Protein AF-A0A3P6CLC0-F1 (afdb_monomer_lite)

pLDDT: mean 70.63, std 16.8, range [33.34, 94.19]

Foldseek 3Di:
DFPPPPDDPDDPPCDPVVDDVDDPVVLVVVLCCVVPVPQPWDFQAAAPLQWTWIARVNVRWIWIARSVVSDIDTQDAPDPPPFDKQFLYKEFADDPSHTPWMKTWIATPQQWIWMATPVVSHIDIHPAHDPADFDRPQQGYWYHFPQWIWGWGAHPLRFTWIWIFPPGYDPDDPPPHGPTDTHGDPPGDSDQPFDWDWDDDPRDIDIDTHDDDPPCPDPPDDD

Secondary structure (DSSP, 8-state):
--TT--S--S-----TTT--SS-HHHHHHHHHHHHHTTT-EEEEEE-TTS-EEEEETTTTEEEEEETTTTEEEE---SS-S-S-EEEEEEEEEEETTEEEEEEEEEEETTS-EEEEETTTTEEEEE-PPPSS---TT---S-EEETTEEEEEEE-TT--EEEEEE--SS-------S--EEEEE-TT--SS-SSEEEEEEETTEEEEEEE-------------

Sequence (223 aa):
MCRGCETETMSHYGSGSWNLTRSLGSFISSFLKEKFENRQGRIVAYTDVGLVLIHVVTSQSFYVANPVSRQCVEILPRVPLEKCFWILGIATRTKDGVVLGYKVVLLKTDFSFLIYSFETGLWSLEASHFPFSFISQELVNPISLNGSIHWLAHNHEHQDFYFRDKKNATGIGHSSHPCHATTPFPDLDKNPKLRRACTTSQGFLMYMNVVSVPNRLGSLKEK

InterPro domains:
  IPR055290 F-box protein At3g26010-like [PTHR35546] (32-209)
  IPR056592 F-box protein At3g26010-like, beta-propeller domain [PF24750] (6-212)

Organism: Brassica oleracea (NCBI:txid3712)

Radius of gyration: 19.47 Å; chains: 1; bounding box: 50×62×57 Å

Structure (mmCIF, N/CA/C/O backbone):
data_AF-A0A3P6CLC0-F1
#
_entry.id   AF-A0A3P6CLC0-F1
#
loop_
_atom_site.group_PDB
_atom_site.id
_atom_site.type_symbol
_atom_site.label_atom_id
_atom_site.label_alt_id
_atom_site.label_comp_id
_atom_site.label_asym_id
_atom_site.label_entity_id
_atom_site.label_seq_id
_atom_site.pdbx_PDB_ins_code
_atom_site.Cartn_x
_atom_site.Cartn_y
_atom_site.Cartn_z
_atom_site.occupancy
_atom_site.B_iso_or_equiv
_atom_site.auth_seq_id
_atom_site.auth_comp_id
_atom_site.auth_asym_id
_atom_site.auth_atom_id
_atom_site.pdbx_PDB_model_num
ATOM 1 N N . MET A 1 1 ? -3.540 6.632 -8.957 1.00 45.19 1 MET A N 1
ATOM 2 C CA . MET A 1 1 ? -3.633 8.090 -9.212 1.00 45.19 1 MET A CA 1
ATOM 3 C C . MET A 1 1 ? -2.264 8.716 -9.007 1.00 45.19 1 MET A C 1
ATOM 5 O O . MET A 1 1 ? -1.647 8.447 -7.985 1.00 45.19 1 MET A O 1
ATOM 9 N N . CYS A 1 2 ? -1.764 9.489 -9.971 1.00 34.72 2 CYS A N 1
ATOM 10 C CA . CYS A 1 2 ? -0.501 10.217 -9.832 1.00 34.72 2 CYS A CA 1
ATOM 11 C C . CYS A 1 2 ? -0.676 11.411 -8.876 1.00 34.72 2 CYS A C 1
ATOM 13 O O . CYS A 1 2 ? -1.699 12.093 -8.936 1.00 34.72 2 CYS A O 1
ATOM 15 N N . ARG A 1 3 ? 0.329 11.712 -8.037 1.00 33.34 3 ARG A N 1
ATOM 16 C CA . ARG A 1 3 ? 0.393 12.999 -7.315 1.00 33.34 3 ARG A CA 1
ATOM 17 C C . ARG A 1 3 ? 0.221 14.155 -8.312 1.00 33.34 3 ARG A C 1
ATOM 19 O O . ARG A 1 3 ? 0.938 14.204 -9.314 1.00 33.34 3 ARG A O 1
ATOM 26 N N . GLY A 1 4 ? -0.724 15.053 -8.025 1.00 36.28 4 GLY A N 1
ATOM 27 C CA . GLY A 1 4 ? -1.026 16.240 -8.835 1.00 36.28 4 GLY A CA 1
ATOM 28 C C . GLY A 1 4 ? -2.151 16.082 -9.867 1.00 36.28 4 GLY A C 1
ATOM 29 O O . GLY A 1 4 ? -2.446 17.044 -10.564 1.00 36.28 4 GLY A O 1
ATOM 30 N N . CYS A 1 5 ? -2.796 14.917 -9.976 1.00 40.44 5 CYS A N 1
ATOM 31 C CA . CYS A 1 5 ? -4.044 14.788 -10.734 1.00 40.44 5 CYS A CA 1
ATOM 32 C C . CYS A 1 5 ? -5.233 14.910 -9.776 1.00 40.44 5 CYS A C 1
ATOM 34 O O . CYS A 1 5 ? -5.616 13.930 -9.141 1.00 40.44 5 CYS A O 1
ATOM 36 N N . GLU A 1 6 ? -5.793 16.115 -9.660 1.00 43.59 6 GLU A N 1
ATOM 37 C CA . GLU A 1 6 ? -7.011 16.383 -8.872 1.00 43.59 6 GLU A CA 1
ATOM 38 C C . GLU A 1 6 ? -8.297 15.949 -9.595 1.00 43.59 6 GLU A C 1
ATOM 40 O O . GLU A 1 6 ? -9.357 15.840 -8.986 1.00 43.59 6 GLU A O 1
ATOM 45 N N . THR A 1 7 ? -8.209 15.649 -10.890 1.00 47.06 7 THR A N 1
ATOM 46 C CA . THR A 1 7 ? -9.332 15.189 -11.707 1.00 47.06 7 THR A CA 1
ATOM 47 C C . THR A 1 7 ? -9.311 13.674 -11.873 1.00 47.06 7 THR A C 1
ATOM 49 O O . THR A 1 7 ? -8.403 13.112 -12.486 1.00 47.06 7 THR A O 1
ATOM 52 N N . GLU A 1 8 ? -10.339 13.013 -11.342 1.00 49.56 8 GLU A N 1
ATOM 53 C CA . GLU A 1 8 ? -10.655 11.612 -11.619 1.00 49.56 8 GLU A CA 1
ATOM 54 C C . GLU A 1 8 ? -11.028 11.470 -13.107 1.00 49.56 8 GLU A C 1
ATOM 56 O O . GLU A 1 8 ? -12.096 11.900 -13.529 1.00 49.56 8 GLU A O 1
ATOM 61 N N . THR A 1 9 ? -10.146 10.884 -13.922 1.00 49.88 9 THR A N 1
ATOM 62 C CA . THR A 1 9 ? -10.402 10.637 -15.359 1.00 49.88 9 THR A CA 1
ATOM 63 C C . THR A 1 9 ? -11.115 9.299 -15.614 1.00 49.88 9 THR A C 1
ATOM 65 O O . THR A 1 9 ? -11.169 8.824 -16.745 1.00 49.88 9 THR A O 1
ATOM 68 N N . MET A 1 10 ? -11.639 8.646 -14.573 1.00 53.06 10 MET A N 1
ATOM 69 C CA . MET A 1 10 ? -12.369 7.385 -14.712 1.00 53.06 10 MET A CA 1
ATOM 70 C C . MET A 1 10 ? -13.849 7.691 -14.946 1.00 53.06 10 MET A C 1
ATOM 72 O O . MET A 1 10 ? -14.482 8.359 -14.131 1.00 53.06 10 MET A O 1
ATOM 76 N N . SER A 1 11 ? -14.400 7.236 -16.072 1.00 49.09 11 SER A N 1
ATOM 77 C CA . SER A 1 11 ? -15.814 7.425 -16.380 1.00 49.09 11 SER A CA 1
ATOM 78 C C . SER A 1 11 ? -16.694 6.619 -15.421 1.00 49.09 11 SER A C 1
ATOM 80 O O . SER A 1 11 ? -16.533 5.408 -15.256 1.00 49.09 11 SER A O 1
ATOM 82 N N . HIS A 1 12 ? -17.647 7.308 -14.789 1.00 51.94 12 HIS A N 1
ATOM 83 C CA . HIS A 1 12 ? -18.661 6.703 -13.928 1.00 51.94 12 HIS A CA 1
ATOM 84 C C . HIS A 1 12 ? -19.725 6.032 -14.786 1.00 51.94 12 HIS A C 1
ATOM 86 O O . HIS A 1 12 ? -20.691 6.666 -15.208 1.00 51.94 12 HIS A O 1
ATOM 92 N N . TYR A 1 13 ? -19.569 4.736 -15.036 1.00 48.84 13 TYR A N 1
ATOM 93 C CA . TYR A 1 13 ? -20.653 3.921 -15.574 1.00 48.84 13 TYR A CA 1
ATOM 94 C C . TYR A 1 13 ? -21.590 3.559 -14.418 1.00 48.84 13 TYR A C 1
ATOM 96 O O . TYR A 1 13 ? -21.511 2.469 -13.858 1.00 48.84 13 TYR A O 1
ATOM 104 N N . GLY A 1 14 ? -22.436 4.513 -14.014 1.00 50.00 14 GLY A N 1
ATOM 105 C CA . GLY A 1 14 ? -23.458 4.369 -12.970 1.00 50.00 14 GLY A CA 1
ATOM 106 C C . GLY A 1 14 ? -24.569 3.394 -13.367 1.00 50.00 14 GLY A C 1
ATOM 107 O O . GLY A 1 14 ? -25.727 3.775 -13.490 1.00 50.00 14 GLY A O 1
ATOM 108 N N . SER A 1 15 ? -24.208 2.140 -13.618 1.00 49.94 15 SER A N 1
ATOM 109 C CA . SER A 1 15 ? -25.125 1.059 -13.945 1.00 49.94 15 SER A CA 1
ATOM 110 C C . SER A 1 15 ? -25.519 0.310 -12.673 1.00 49.94 15 SER A C 1
ATOM 112 O O . SER A 1 15 ? -24.651 -0.124 -11.912 1.00 49.94 15 SER A O 1
ATOM 114 N N . GLY A 1 16 ? -26.822 0.078 -12.481 1.00 51.62 16 GLY A N 1
ATOM 115 C CA . GLY A 1 16 ? -27.366 -0.734 -11.382 1.00 51.62 16 GLY A CA 1
ATOM 116 C C . GLY A 1 16 ? -26.909 -2.202 -11.381 1.00 51.62 16 GLY A C 1
ATOM 117 O O . GLY A 1 16 ? -27.187 -2.923 -10.431 1.00 51.62 16 GLY A O 1
ATOM 118 N N . SER A 1 17 ? -26.194 -2.647 -12.423 1.00 54.31 17 SER A N 1
ATOM 119 C CA . SER A 1 17 ? -25.550 -3.967 -12.488 1.00 54.31 17 SER A CA 1
ATOM 120 C C . SER A 1 17 ? -24.074 -3.971 -12.058 1.00 54.31 17 SER A C 1
ATOM 122 O O . SER A 1 17 ? -23.558 -5.041 -11.754 1.00 54.31 17 SER A O 1
ATOM 124 N N . TRP A 1 18 ? -23.402 -2.810 -11.977 1.00 53.31 18 TRP A N 1
ATOM 125 C CA . TRP A 1 18 ? -21.961 -2.702 -11.657 1.00 53.31 18 TRP A CA 1
ATOM 126 C C . TRP A 1 18 ? -21.646 -1.867 -10.389 1.00 53.31 18 TRP A C 1
ATOM 128 O O . TRP A 1 18 ? -20.487 -1.713 -10.017 1.00 53.31 18 TRP A O 1
ATOM 138 N N . ASN A 1 19 ? -22.688 -1.396 -9.691 1.00 57.09 19 ASN A N 1
ATOM 139 C CA . ASN A 1 19 ? -22.785 -1.100 -8.248 1.00 57.09 19 ASN A CA 1
ATOM 140 C C . ASN A 1 19 ? -21.640 -0.347 -7.532 1.00 57.09 19 ASN A C 1
ATOM 142 O O . ASN A 1 19 ? -21.152 -0.773 -6.486 1.00 57.09 19 ASN A O 1
ATOM 146 N N . LEU A 1 20 ? -21.354 0.884 -7.963 1.00 58.97 20 LEU A N 1
ATOM 147 C CA . LEU A 1 20 ? -20.983 1.957 -7.030 1.00 58.97 20 LEU A CA 1
ATOM 148 C C . LEU A 1 20 ? -21.961 3.126 -7.216 1.00 58.97 20 LEU A C 1
ATOM 150 O O . LEU A 1 20 ? -22.050 3.705 -8.293 1.00 58.97 20 LEU A O 1
ATOM 154 N N . THR A 1 21 ? -22.709 3.493 -6.168 1.00 69.44 21 THR A N 1
ATOM 155 C CA . THR A 1 21 ? -2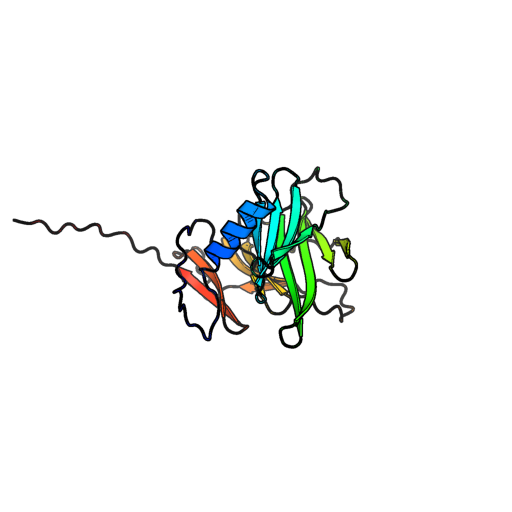3.706 4.589 -6.216 1.00 69.44 21 THR A CA 1
ATOM 156 C C . THR A 1 21 ? -23.079 5.980 -6.344 1.00 69.44 21 THR A C 1
ATOM 158 O O . THR A 1 21 ? -23.784 6.978 -6.469 1.00 69.44 21 THR A O 1
ATOM 161 N N . ARG A 1 22 ? -21.757 6.067 -6.190 1.00 72.50 22 ARG A N 1
ATOM 162 C CA . ARG A 1 22 ? -20.944 7.287 -6.184 1.00 72.50 22 ARG A CA 1
ATOM 163 C C . ARG A 1 22 ? -19.563 6.951 -6.731 1.00 72.50 22 ARG A C 1
ATOM 165 O O . ARG A 1 22 ? -19.188 5.781 -6.769 1.00 72.50 22 ARG A O 1
ATOM 172 N N . SER A 1 23 ? -18.789 7.971 -7.084 1.00 75.62 23 SER A N 1
ATOM 173 C CA . SER A 1 23 ? -17.413 7.768 -7.524 1.00 75.62 23 SER A CA 1
ATOM 174 C C . SER A 1 23 ? -16.540 7.097 -6.467 1.00 75.62 23 SER A C 1
ATOM 176 O O . SER A 1 23 ? -16.725 7.316 -5.265 1.00 75.62 23 SER A O 1
ATOM 178 N N . LEU A 1 24 ? -15.539 6.323 -6.900 1.00 75.25 24 LEU A N 1
ATOM 179 C CA . LEU A 1 24 ? -14.544 5.755 -5.988 1.00 75.25 24 LEU A CA 1
ATOM 180 C C . LEU A 1 24 ? -13.805 6.870 -5.234 1.00 75.25 24 LEU A C 1
ATOM 182 O O . LEU A 1 24 ? -13.601 6.766 -4.022 1.00 75.25 24 LEU A O 1
ATOM 186 N N . GLY A 1 25 ? -13.489 7.976 -5.921 1.00 77.94 25 GLY A N 1
ATOM 187 C CA . GLY A 1 25 ? -12.954 9.181 -5.287 1.00 77.94 25 GLY A CA 1
ATOM 188 C C . GLY A 1 25 ? -13.851 9.731 -4.169 1.00 77.94 25 GLY A C 1
ATOM 189 O O . GLY A 1 25 ? -13.345 10.134 -3.119 1.00 77.94 25 GLY A O 1
ATOM 190 N N . SER A 1 26 ? -15.178 9.686 -4.330 1.00 80.62 26 SER A N 1
ATOM 191 C CA . SER A 1 26 ? -16.145 10.109 -3.306 1.00 80.62 26 SER A CA 1
ATOM 192 C C . SER A 1 26 ? -16.174 9.162 -2.100 1.00 80.62 26 SER A C 1
ATOM 194 O O . SER A 1 26 ? -16.173 9.631 -0.958 1.00 80.62 26 SER A O 1
ATOM 196 N N . PHE A 1 27 ? -16.132 7.841 -2.315 1.00 82.44 27 PHE A N 1
ATOM 197 C CA . PHE A 1 27 ? -16.024 6.860 -1.224 1.00 82.44 27 PHE A CA 1
ATOM 198 C C . PHE A 1 27 ? -14.751 7.062 -0.405 1.00 82.44 27 PHE A C 1
ATOM 200 O O . PHE A 1 27 ? -14.809 7.148 0.818 1.00 82.44 27 PHE A O 1
ATOM 207 N N . ILE A 1 28 ? -13.614 7.218 -1.079 1.00 85.25 28 ILE A N 1
ATOM 208 C CA . ILE A 1 28 ? -12.328 7.493 -0.436 1.00 85.25 28 ILE A CA 1
ATOM 209 C C . ILE A 1 28 ? -12.378 8.798 0.365 1.00 85.25 28 ILE A C 1
ATOM 211 O O . ILE A 1 28 ? -12.006 8.819 1.536 1.00 85.25 28 ILE A O 1
ATOM 215 N N . SER A 1 29 ? -12.857 9.880 -0.249 1.00 85.00 29 SER A N 1
ATOM 216 C CA . SER A 1 29 ? -12.864 11.204 0.380 1.00 85.00 29 SER A CA 1
ATOM 217 C C . SER A 1 29 ? -13.793 11.251 1.592 1.00 85.00 29 SER A C 1
ATOM 219 O O . SER A 1 29 ? -13.420 11.781 2.637 1.00 85.00 29 SER A O 1
ATOM 221 N N . SER A 1 30 ? -14.988 10.660 1.484 1.00 87.75 30 SER A N 1
ATOM 222 C CA . SER A 1 30 ? -15.933 10.571 2.604 1.00 87.75 30 SER A CA 1
ATOM 223 C C . SER A 1 30 ? -15.402 9.692 3.733 1.00 87.75 30 SER A C 1
ATOM 225 O O . SER A 1 30 ? -15.464 10.103 4.888 1.00 87.75 30 SER A O 1
ATOM 227 N N . PHE A 1 31 ? -14.809 8.540 3.407 1.00 90.50 31 PHE A N 1
ATOM 228 C CA . PHE A 1 31 ? -14.173 7.664 4.387 1.00 90.50 31 PHE A CA 1
ATOM 229 C C . PHE A 1 31 ? -13.040 8.375 5.137 1.00 90.50 31 PHE A C 1
ATOM 231 O O . PHE A 1 31 ? -12.990 8.320 6.364 1.00 90.50 31 PHE A O 1
ATOM 238 N N . LEU A 1 32 ? -12.153 9.077 4.421 1.00 90.12 32 LEU A N 1
ATOM 239 C CA . LEU A 1 32 ? -11.056 9.815 5.047 1.00 90.12 32 LEU A CA 1
ATOM 240 C C . LEU A 1 32 ? -11.571 10.935 5.951 1.00 90.12 32 LEU A C 1
ATOM 242 O O . LEU A 1 32 ? -11.089 11.076 7.073 1.00 90.12 32 LEU A O 1
ATOM 246 N N . LYS A 1 33 ? -12.565 11.697 5.482 1.00 88.88 33 LYS A N 1
ATOM 247 C CA . LYS A 1 33 ? -13.176 12.779 6.256 1.00 88.88 33 LYS A CA 1
ATOM 248 C C . LYS A 1 33 ? -13.815 12.258 7.540 1.00 88.88 33 LYS A C 1
ATOM 250 O O . LYS A 1 33 ? -13.576 12.827 8.590 1.00 88.88 33 LYS A O 1
ATOM 255 N N . GLU A 1 34 ? -14.585 11.179 7.463 1.00 89.69 34 GLU A N 1
ATOM 256 C CA . GLU A 1 34 ? -15.290 10.610 8.616 1.00 89.69 34 GLU A CA 1
ATOM 257 C C . GLU A 1 34 ? -14.340 9.935 9.612 1.00 89.69 34 GLU A C 1
ATOM 259 O O . GLU A 1 34 ? -14.476 10.102 10.819 1.00 89.69 34 GLU A O 1
ATOM 264 N N . LYS A 1 35 ? -13.356 9.170 9.125 1.00 89.44 35 LYS A N 1
ATOM 265 C CA . LYS A 1 35 ? -12.471 8.388 9.999 1.00 89.44 35 LYS A CA 1
ATOM 266 C C . LYS A 1 35 ? -11.321 9.212 10.576 1.00 89.44 35 LYS A C 1
ATOM 268 O O . LYS A 1 35 ? -10.844 8.906 11.669 1.00 89.44 35 LYS A O 1
ATOM 273 N N . PHE A 1 36 ? -10.846 10.213 9.835 1.00 88.38 36 PHE A N 1
ATOM 274 C CA . PHE A 1 36 ? -9.618 10.939 10.156 1.00 88.38 36 PHE A CA 1
ATOM 275 C C . PHE A 1 36 ? -9.788 12.453 10.242 1.00 88.38 36 PHE A C 1
ATOM 277 O O . PHE A 1 36 ? -8.757 13.097 10.393 1.00 88.38 36 PHE A O 1
ATOM 284 N N . GLU A 1 37 ? -11.010 13.001 10.169 1.00 75.19 37 GLU A N 1
ATOM 285 C CA . GLU A 1 37 ? -11.399 14.423 10.316 1.00 75.19 37 GLU A CA 1
ATOM 286 C C . GLU A 1 37 ? -10.229 15.428 10.331 1.00 75.19 37 GLU A C 1
ATOM 288 O O . GLU A 1 37 ? -9.932 16.057 9.317 1.00 75.19 37 GLU A O 1
ATOM 293 N N . ASN A 1 38 ? -9.535 15.530 11.476 1.00 68.44 38 ASN A N 1
ATOM 294 C CA . ASN A 1 38 ? -8.479 16.508 11.767 1.00 68.44 38 ASN A CA 1
ATOM 295 C C . ASN A 1 38 ? -7.040 15.947 11.765 1.00 68.44 38 ASN A C 1
ATOM 297 O O . ASN A 1 38 ? -6.076 16.696 11.910 1.00 68.44 38 ASN A O 1
ATOM 301 N N . ARG A 1 39 ? -6.857 14.630 11.625 1.00 67.31 39 ARG A N 1
ATOM 302 C CA . ARG A 1 39 ? -5.555 13.944 11.740 1.00 67.31 39 ARG A CA 1
ATOM 303 C C . ARG A 1 39 ? -4.748 13.907 10.431 1.00 67.31 39 ARG A C 1
ATOM 305 O O . ARG A 1 39 ? -3.652 13.357 10.401 1.00 67.31 39 ARG A O 1
ATOM 312 N N . GLN A 1 40 ? -5.264 14.499 9.351 1.00 82.00 40 GLN A N 1
ATOM 313 C CA . GLN A 1 40 ? -4.625 14.525 8.025 1.00 82.00 40 GLN A CA 1
ATOM 314 C C . GLN A 1 40 ? -4.234 13.125 7.506 1.00 82.00 40 GLN A C 1
ATOM 316 O O . GLN A 1 40 ? -3.087 12.885 7.120 1.00 82.00 40 GLN A O 1
ATOM 321 N N . GLY A 1 41 ? -5.188 12.189 7.492 1.00 85.81 41 GLY A N 1
ATOM 322 C CA . GLY A 1 41 ? -4.994 10.875 6.874 1.00 85.81 41 GLY A CA 1
ATOM 323 C C . GLY A 1 41 ? -4.795 10.990 5.360 1.00 85.81 41 GLY A C 1
ATOM 324 O O . GLY A 1 41 ? -5.609 11.599 4.667 1.00 85.81 41 GLY A O 1
ATOM 325 N N . ARG A 1 42 ? -3.715 10.403 4.836 1.00 87.56 42 ARG A N 1
ATOM 326 C CA . ARG A 1 42 ? -3.387 10.397 3.402 1.00 87.56 42 ARG A CA 1
ATOM 327 C C . ARG A 1 42 ? -3.278 8.971 2.892 1.00 87.56 42 ARG A C 1
ATOM 329 O O . ARG A 1 42 ? -2.592 8.155 3.502 1.00 87.56 42 ARG A O 1
ATOM 336 N N . ILE A 1 43 ? -3.895 8.685 1.748 1.00 88.25 43 ILE A N 1
ATOM 337 C CA . ILE A 1 43 ? -3.649 7.427 1.038 1.00 88.25 43 ILE A CA 1
ATOM 338 C C . ILE A 1 43 ? -2.251 7.476 0.432 1.00 88.25 43 ILE A C 1
ATOM 340 O O . ILE A 1 43 ? -1.887 8.435 -0.250 1.00 88.25 43 ILE A O 1
ATOM 344 N N . VAL A 1 44 ? -1.477 6.431 0.697 1.00 87.69 44 VAL A N 1
ATOM 345 C CA . VAL A 1 44 ? -0.064 6.322 0.307 1.00 87.69 44 VAL A CA 1
ATOM 346 C C . VAL A 1 44 ? 0.209 5.113 -0.584 1.00 87.69 44 VAL A C 1
ATOM 348 O O . VAL A 1 44 ? 1.189 5.120 -1.322 1.00 87.69 44 VAL A O 1
ATOM 351 N N . ALA A 1 45 ? -0.669 4.108 -0.573 1.00 88.12 45 ALA A N 1
ATOM 352 C CA . ALA A 1 45 ? -0.632 2.979 -1.498 1.00 88.12 45 ALA A CA 1
ATOM 353 C C . ALA A 1 45 ? -2.031 2.363 -1.657 1.00 88.12 45 ALA A C 1
ATOM 355 O O . ALA A 1 45 ? -2.899 2.544 -0.800 1.00 88.12 45 ALA A O 1
ATOM 356 N N . TYR A 1 46 ? -2.239 1.636 -2.750 1.00 87.88 46 TYR A N 1
ATOM 357 C CA . TYR A 1 46 ? -3.481 0.931 -3.063 1.00 87.88 46 TYR A CA 1
ATOM 358 C C . TYR A 1 46 ? -3.172 -0.462 -3.606 1.00 87.88 46 TYR A C 1
ATOM 360 O O . TYR A 1 46 ? -2.078 -0.708 -4.121 1.00 87.88 46 TYR A O 1
ATOM 368 N N . THR A 1 47 ? -4.142 -1.363 -3.484 1.00 87.06 47 THR A N 1
ATOM 369 C CA . THR A 1 47 ? -4.045 -2.729 -3.990 1.00 87.06 47 THR A CA 1
ATOM 370 C C . THR A 1 47 ? -4.996 -2.969 -5.150 1.00 87.06 47 THR A C 1
ATOM 372 O O . THR A 1 47 ? -6.016 -2.299 -5.303 1.00 87.06 47 THR A O 1
ATOM 375 N N . ASP A 1 48 ? -4.668 -3.978 -5.945 1.00 80.69 48 ASP A N 1
ATOM 376 C CA . ASP A 1 48 ? -5.486 -4.558 -7.010 1.00 80.69 48 ASP A CA 1
ATOM 377 C C . ASP A 1 48 ? -6.813 -5.162 -6.512 1.00 80.69 48 ASP A C 1
ATOM 379 O O . ASP A 1 48 ? -7.707 -5.436 -7.307 1.00 80.69 48 ASP A O 1
ATOM 383 N N . VAL A 1 49 ? -6.978 -5.295 -5.194 1.00 85.25 49 VAL A N 1
ATOM 384 C CA . VAL A 1 49 ? -8.193 -5.793 -4.527 1.00 85.25 49 VAL A CA 1
ATOM 385 C C . VAL A 1 49 ? -8.919 -4.730 -3.698 1.00 85.25 49 VAL A C 1
ATOM 387 O O . VAL A 1 49 ? -9.749 -5.050 -2.850 1.00 85.25 49 VAL A O 1
ATOM 390 N N . GLY A 1 50 ? -8.614 -3.449 -3.925 1.00 85.31 50 GLY A N 1
ATOM 391 C CA . GLY A 1 50 ? -9.359 -2.330 -3.340 1.00 85.31 50 GLY A CA 1
ATOM 392 C C . GLY A 1 50 ? -9.021 -2.002 -1.882 1.00 85.31 50 GLY A C 1
ATOM 393 O O . GLY A 1 50 ? -9.723 -1.198 -1.264 1.00 85.31 50 GLY A O 1
ATOM 394 N N . LEU A 1 51 ? -7.948 -2.577 -1.326 1.00 90.81 51 LEU A N 1
ATOM 395 C CA . LEU A 1 51 ? -7.396 -2.117 -0.053 1.00 90.81 51 LEU A CA 1
ATOM 396 C C . LEU A 1 51 ? -6.536 -0.874 -0.270 1.00 90.81 51 LEU A C 1
ATOM 398 O O . LEU A 1 51 ? -5.849 -0.732 -1.283 1.00 90.81 51 LEU A O 1
ATOM 402 N N . VAL A 1 52 ? -6.543 0.014 0.716 1.00 92.06 52 VAL A N 1
ATOM 403 C CA . VAL A 1 52 ? -5.701 1.209 0.744 1.00 92.06 52 VAL A CA 1
ATOM 404 C C . VAL A 1 52 ? -4.841 1.218 1.998 1.00 92.06 52 VAL A C 1
ATOM 406 O O . VAL A 1 52 ? -5.286 0.834 3.081 1.00 92.06 52 VAL A O 1
ATOM 409 N N . LEU A 1 53 ? -3.606 1.686 1.845 1.00 92.62 53 LEU A N 1
ATOM 410 C CA . LEU A 1 53 ? -2.726 2.030 2.952 1.00 92.62 53 LEU A CA 1
ATOM 411 C C . LEU A 1 53 ? -2.850 3.527 3.219 1.00 92.62 53 LEU A C 1
ATOM 413 O O . LEU A 1 53 ? -2.708 4.345 2.304 1.00 92.62 53 LEU A O 1
ATOM 417 N N . ILE A 1 54 ? -3.095 3.872 4.476 1.00 91.56 54 ILE A N 1
ATOM 418 C CA . ILE A 1 54 ? -3.279 5.242 4.941 1.00 91.56 54 ILE A CA 1
ATOM 419 C C . ILE A 1 54 ? -2.191 5.562 5.949 1.00 91.56 54 ILE A C 1
ATOM 421 O O . ILE A 1 54 ? -1.939 4.788 6.870 1.00 91.56 54 ILE A O 1
ATOM 425 N N . HIS A 1 55 ? -1.575 6.724 5.777 1.00 88.62 55 HIS A N 1
ATOM 426 C CA . HIS A 1 55 ? -0.631 7.297 6.720 1.00 88.62 55 HIS A CA 1
ATOM 427 C C . HIS A 1 55 ? -1.254 8.534 7.366 1.00 88.62 55 HIS A C 1
ATOM 429 O O . HIS A 1 55 ? -1.729 9.437 6.671 1.00 88.62 55 HIS A O 1
ATOM 435 N N . VAL A 1 56 ? -1.260 8.566 8.694 1.00 88.06 56 VAL A N 1
ATOM 436 C CA . VAL A 1 56 ? -1.752 9.687 9.492 1.00 88.06 56 VAL A CA 1
ATOM 437 C C . VAL A 1 56 ? -0.552 10.473 9.988 1.00 88.06 56 VAL A C 1
ATOM 439 O O . VAL A 1 56 ? 0.160 10.028 10.879 1.00 88.06 56 VAL A O 1
ATOM 442 N N . VAL A 1 57 ? -0.325 11.646 9.397 1.00 79.44 57 VAL A N 1
ATOM 443 C CA . VAL A 1 57 ? 0.914 12.416 9.598 1.00 79.44 57 VAL A CA 1
ATOM 444 C C . VAL A 1 57 ? 1.084 12.861 11.052 1.00 79.44 57 VAL A C 1
ATOM 446 O O . VAL A 1 57 ? 2.195 12.845 11.567 1.00 79.44 57 VAL A O 1
ATOM 449 N N . THR A 1 58 ? -0.006 13.236 11.725 1.00 79.44 58 THR A N 1
ATOM 450 C CA . THR A 1 58 ? 0.055 13.797 13.084 1.00 79.44 58 THR A CA 1
ATOM 451 C C . THR A 1 58 ? 0.444 12.771 14.143 1.00 79.44 58 THR A C 1
ATOM 453 O O . THR A 1 58 ? 1.168 13.110 15.071 1.00 79.44 58 THR A O 1
ATOM 456 N N . SER A 1 59 ? -0.019 11.527 14.010 1.00 80.12 59 SER A N 1
ATOM 457 C CA . SER A 1 59 ? 0.304 10.434 14.936 1.00 80.12 59 SER A CA 1
ATOM 458 C C . SER A 1 59 ? 1.396 9.502 14.413 1.00 80.12 59 SER A C 1
ATOM 460 O O . SER A 1 59 ? 1.789 8.574 15.111 1.00 80.12 59 SER A O 1
ATOM 462 N N . GLN A 1 60 ? 1.840 9.714 13.171 1.00 80.44 60 GLN A N 1
ATOM 463 C CA . GLN A 1 60 ? 2.662 8.788 12.392 1.00 80.44 60 GLN A CA 1
ATOM 464 C C . GLN A 1 60 ? 2.115 7.342 12.379 1.00 80.44 60 GLN A C 1
ATOM 466 O O . GLN A 1 60 ? 2.861 6.367 12.278 1.00 80.44 60 GLN A O 1
ATOM 471 N N . SER A 1 61 ? 0.789 7.194 12.480 1.00 86.19 61 SER A N 1
ATOM 472 C CA . SER A 1 61 ? 0.112 5.895 12.455 1.00 86.19 61 SER A CA 1
ATOM 473 C C . SER A 1 61 ? -0.119 5.424 11.022 1.00 86.19 61 SER A C 1
ATOM 475 O O . SER A 1 61 ? -0.371 6.224 10.113 1.00 86.19 61 SER A O 1
ATOM 477 N N . PHE A 1 62 ? -0.141 4.105 10.842 1.00 90.50 62 PHE A N 1
ATOM 478 C CA . PHE A 1 62 ? -0.527 3.462 9.592 1.00 90.50 62 PHE A CA 1
ATOM 479 C C . PHE A 1 62 ? -1.833 2.693 9.758 1.00 90.50 62 PHE A C 1
ATOM 481 O O . PHE A 1 62 ? -2.059 2.061 10.788 1.00 90.50 62 PHE A O 1
ATOM 488 N N . TYR A 1 63 ? -2.672 2.720 8.725 1.00 92.94 63 TYR A N 1
ATOM 489 C CA . TYR A 1 63 ? -3.923 1.972 8.679 1.00 92.94 63 TYR A CA 1
ATOM 490 C C . TYR A 1 63 ? -4.059 1.251 7.346 1.00 92.94 63 TYR A C 1
ATOM 492 O O . TYR A 1 63 ? -3.763 1.821 6.295 1.00 92.94 63 TYR A O 1
ATOM 500 N N . VAL A 1 64 ? -4.563 0.022 7.385 1.00 94.19 64 VAL A N 1
ATOM 501 C CA . VAL A 1 64 ? -5.042 -0.685 6.195 1.00 94.19 64 VAL A CA 1
ATOM 502 C C . VAL A 1 64 ? -6.558 -0.656 6.218 1.00 94.19 64 VAL A C 1
ATOM 504 O O . VAL A 1 64 ? -7.181 -1.004 7.222 1.00 94.19 64 VAL A O 1
ATOM 507 N N . ALA A 1 65 ? -7.154 -0.198 5.124 1.00 93.94 65 ALA A N 1
ATOM 508 C CA . ALA A 1 65 ? -8.588 0.013 5.053 1.00 93.94 65 ALA A CA 1
ATOM 509 C C . ALA A 1 65 ? -9.181 -0.475 3.737 1.00 93.94 65 ALA A C 1
ATOM 511 O O . ALA A 1 65 ? -8.528 -0.468 2.695 1.00 93.94 65 ALA A O 1
ATOM 512 N N . ASN A 1 66 ? -10.458 -0.830 3.793 1.00 91.81 66 ASN A N 1
ATOM 513 C CA . ASN A 1 66 ? -11.319 -0.962 2.632 1.00 91.81 66 ASN A CA 1
ATOM 514 C C . ASN A 1 66 ? -12.328 0.203 2.678 1.00 91.81 66 ASN A C 1
ATOM 516 O O . ASN A 1 66 ? -13.260 0.155 3.486 1.00 91.81 66 ASN A O 1
ATOM 520 N N . PRO A 1 67 ? -12.173 1.245 1.838 1.00 88.12 67 PRO A N 1
ATOM 521 C CA . PRO A 1 67 ? -13.023 2.437 1.890 1.00 88.12 67 PRO A CA 1
ATOM 522 C C . PRO A 1 67 ? -14.501 2.167 1.581 1.00 88.12 67 PRO A C 1
ATOM 524 O O . PRO A 1 67 ? -15.363 2.900 2.059 1.00 88.12 67 PRO A O 1
ATOM 527 N N . VAL A 1 68 ? -14.802 1.118 0.804 1.00 85.00 68 VAL A N 1
ATOM 528 C CA . VAL A 1 68 ? -16.175 0.751 0.419 1.00 85.00 68 VAL A CA 1
ATOM 529 C C . VAL A 1 68 ? -16.902 0.095 1.592 1.00 85.00 68 VAL A C 1
ATOM 531 O O . VAL A 1 68 ? -17.988 0.525 1.965 1.00 85.00 68 VAL A O 1
ATOM 534 N N . SER A 1 69 ? -16.280 -0.906 2.223 1.00 87.38 69 SER A N 1
ATOM 535 C CA . SER A 1 69 ? -16.843 -1.585 3.407 1.00 87.38 69 SER A CA 1
ATOM 536 C C . SER A 1 69 ? -16.660 -0.805 4.715 1.00 87.38 69 SER A C 1
ATOM 538 O O . SER A 1 69 ? -17.209 -1.189 5.743 1.00 87.38 69 SER A O 1
ATOM 540 N N . ARG A 1 70 ? -15.857 0.267 4.691 1.00 89.81 70 ARG A N 1
ATOM 541 C CA . ARG A 1 70 ? -15.456 1.091 5.845 1.00 89.81 70 ARG A CA 1
ATOM 542 C C . ARG A 1 70 ? -14.655 0.355 6.926 1.00 89.81 70 ARG A C 1
ATOM 544 O O . ARG A 1 70 ? -14.392 0.924 7.987 1.00 89.81 70 ARG A O 1
ATOM 551 N N . GLN A 1 71 ? -14.208 -0.872 6.663 1.00 91.56 71 GLN A N 1
ATOM 552 C CA . GLN A 1 71 ? -13.272 -1.578 7.535 1.00 91.56 71 GLN A CA 1
ATOM 553 C C . GLN A 1 71 ? -11.919 -0.861 7.548 1.00 91.56 71 GLN A C 1
ATOM 555 O O . GLN A 1 71 ? -11.411 -0.452 6.503 1.00 91.56 71 GLN A O 1
ATOM 560 N N . CYS A 1 72 ? -11.339 -0.695 8.735 1.00 93.62 72 CYS A N 1
ATOM 561 C CA . CYS A 1 72 ? -10.111 0.064 8.939 1.00 93.62 72 CYS A CA 1
ATOM 562 C C . CYS A 1 72 ? -9.365 -0.483 10.154 1.00 93.62 72 CYS A C 1
ATOM 564 O O . CYS A 1 72 ? -9.901 -0.458 11.263 1.00 93.62 72 CYS A O 1
ATOM 566 N N . VAL A 1 73 ? -8.146 -0.970 9.936 1.00 92.75 73 VAL A N 1
ATOM 567 C CA . VAL A 1 73 ? -7.305 -1.590 10.962 1.00 92.75 73 VAL A CA 1
ATOM 568 C C . VAL A 1 73 ? -6.032 -0.777 11.113 1.00 92.75 73 VAL A C 1
ATOM 570 O O . VAL A 1 73 ? -5.341 -0.510 10.131 1.00 92.75 73 VAL A O 1
ATOM 573 N N . GLU A 1 74 ? -5.724 -0.386 12.345 1.00 92.56 74 GLU A N 1
ATOM 574 C CA . GLU A 1 74 ? -4.472 0.285 12.674 1.00 92.56 74 GLU A CA 1
ATOM 575 C C . GLU A 1 74 ? -3.325 -0.726 12.768 1.00 92.56 74 GLU A C 1
ATOM 577 O O . GLU A 1 74 ? -3.452 -1.775 13.398 1.00 92.56 74 GLU A O 1
ATOM 582 N N . ILE A 1 75 ? -2.194 -0.395 12.152 1.00 89.88 75 ILE A N 1
ATOM 583 C CA . ILE A 1 75 ? -0.988 -1.220 12.118 1.00 89.88 75 ILE A CA 1
ATOM 584 C C . ILE A 1 75 ? 0.209 -0.394 12.598 1.00 89.88 75 ILE A C 1
ATOM 586 O O . ILE A 1 75 ? 1.053 0.046 11.824 1.00 89.88 75 ILE A O 1
ATOM 590 N N . LEU A 1 76 ? 0.280 -0.148 13.905 1.00 81.81 76 LEU A N 1
ATOM 591 C CA . LEU A 1 76 ? 1.352 0.653 14.502 1.00 81.81 76 LEU A CA 1
ATOM 592 C C . LEU A 1 76 ? 2.704 -0.075 14.461 1.00 81.81 76 LEU A C 1
ATOM 594 O O . LEU A 1 76 ? 2.800 -1.196 14.977 1.00 81.81 76 LEU A O 1
ATOM 598 N N . PRO A 1 77 ? 3.769 0.542 13.915 1.00 72.69 77 PRO A N 1
ATOM 599 C CA . PRO A 1 77 ? 5.132 0.093 14.156 1.00 72.69 77 PRO A CA 1
ATOM 600 C C . PRO A 1 77 ? 5.417 0.164 15.658 1.00 72.69 77 PRO A C 1
ATOM 602 O O . PRO A 1 77 ? 5.323 1.228 16.257 1.00 72.69 77 PRO A O 1
ATOM 605 N N . ARG A 1 78 ? 5.796 -0.956 16.288 1.00 65.06 78 ARG A N 1
ATOM 606 C CA . ARG A 1 78 ? 6.217 -0.974 17.709 1.00 65.06 78 ARG A CA 1
ATOM 607 C C . ARG A 1 78 ? 7.597 -0.340 17.942 1.00 65.06 78 ARG A C 1
ATOM 609 O O . ARG A 1 78 ? 8.126 -0.393 19.046 1.00 65.06 78 ARG A O 1
ATOM 616 N N . VAL A 1 79 ? 8.206 0.203 16.893 1.00 60.84 79 VAL A N 1
ATOM 617 C CA . VAL A 1 79 ? 9.501 0.879 16.940 1.00 60.84 79 VAL A CA 1
ATOM 618 C C . VAL A 1 79 ? 9.236 2.350 17.271 1.00 60.84 79 VAL A C 1
ATOM 620 O O . VAL A 1 79 ? 8.320 2.912 16.669 1.00 60.84 79 VAL A O 1
ATOM 623 N N . PRO A 1 80 ? 10.004 2.992 18.174 1.00 56.09 80 PRO A N 1
ATOM 624 C CA . PRO A 1 80 ? 9.899 4.429 18.393 1.00 56.09 80 PRO A CA 1
ATOM 625 C C . PRO A 1 80 ? 9.963 5.157 17.048 1.00 56.09 80 PRO A C 1
ATOM 627 O O . PRO A 1 80 ? 10.939 5.027 16.304 1.00 56.09 80 PRO A O 1
ATOM 630 N N . LEU A 1 81 ? 8.899 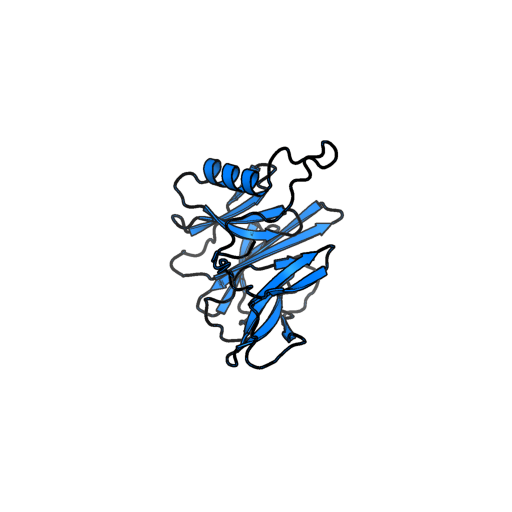5.890 16.721 1.00 58.00 81 LEU A N 1
ATOM 631 C CA . LEU A 1 81 ? 8.728 6.669 15.491 1.00 58.00 81 LEU A CA 1
ATOM 632 C C . LEU A 1 81 ? 9.593 7.948 15.511 1.00 58.00 81 LEU A C 1
ATOM 634 O O . LEU A 1 81 ? 9.177 9.028 15.114 1.00 58.00 81 LEU A O 1
ATOM 638 N N . GLU A 1 82 ? 10.836 7.826 15.980 1.00 53.38 82 GLU A N 1
ATOM 639 C CA . GLU A 1 82 ? 11.846 8.887 15.926 1.00 53.38 82 GLU A CA 1
ATOM 640 C C . GLU A 1 82 ? 12.514 8.979 14.543 1.00 53.38 82 GLU A C 1
ATOM 642 O O . GLU A 1 82 ? 13.320 9.873 14.298 1.00 53.38 82 GLU A O 1
ATOM 647 N N . LYS A 1 83 ? 12.203 8.065 13.611 1.00 61.06 83 LYS A N 1
ATOM 648 C CA . LYS A 1 83 ? 12.845 7.996 12.291 1.00 61.06 83 LYS A CA 1
ATOM 649 C C . LYS A 1 83 ? 11.860 8.256 11.157 1.00 61.06 83 LYS A C 1
ATOM 651 O O . LYS A 1 83 ? 10.759 7.721 11.136 1.00 61.06 83 LYS A O 1
ATOM 656 N N . CYS A 1 84 ? 12.301 9.031 10.169 1.00 68.19 84 CYS A N 1
ATOM 657 C CA . CYS A 1 84 ? 11.636 9.139 8.875 1.00 68.19 84 CYS A CA 1
ATOM 658 C C . CYS A 1 84 ? 11.660 7.776 8.164 1.00 68.19 84 CYS A C 1
ATOM 660 O O . CYS A 1 84 ? 12.722 7.166 8.033 1.00 68.19 84 CYS A O 1
ATOM 662 N N . PHE A 1 85 ? 10.508 7.319 7.674 1.00 75.69 85 PHE A N 1
ATOM 663 C CA . PHE A 1 85 ? 10.398 6.129 6.828 1.00 75.69 85 PHE A CA 1
ATOM 664 C C . PHE A 1 85 ? 9.906 6.522 5.437 1.00 75.69 85 PHE A C 1
ATOM 666 O O . PHE A 1 85 ? 9.044 7.395 5.300 1.00 75.69 85 PHE A O 1
ATOM 673 N N . TRP A 1 86 ? 10.393 5.831 4.408 1.00 79.31 86 TRP A N 1
ATOM 674 C CA . TRP A 1 86 ? 9.763 5.858 3.092 1.00 79.31 86 TRP A CA 1
ATOM 675 C C . TRP A 1 86 ? 8.747 4.737 2.988 1.00 79.31 86 TRP A C 1
ATOM 677 O O . TRP A 1 86 ? 9.019 3.580 3.307 1.00 79.31 86 TRP A O 1
ATOM 687 N N . ILE A 1 87 ? 7.548 5.095 2.550 1.00 82.06 87 ILE A N 1
ATOM 688 C CA . ILE A 1 87 ? 6.445 4.153 2.426 1.00 82.06 87 ILE A CA 1
ATOM 689 C C . ILE A 1 87 ? 6.614 3.450 1.091 1.00 82.06 87 ILE A C 1
ATOM 691 O O . ILE A 1 87 ? 6.353 4.040 0.044 1.00 82.06 87 ILE A O 1
ATOM 695 N N . LEU A 1 88 ? 7.064 2.199 1.135 1.00 78.06 88 LEU A N 1
ATOM 696 C CA . LEU A 1 88 ? 7.256 1.421 -0.078 1.00 78.06 88 LEU A CA 1
ATOM 697 C C . LEU A 1 88 ? 5.962 0.752 -0.534 1.00 78.06 88 LEU A C 1
ATOM 699 O O . LEU A 1 88 ? 5.817 0.492 -1.711 1.00 78.06 88 LEU A O 1
ATOM 703 N N . GLY A 1 89 ? 4.978 0.523 0.330 1.00 86.75 89 GLY A N 1
ATOM 704 C CA . GLY A 1 89 ? 3.624 0.169 -0.103 1.00 86.75 89 GLY A CA 1
ATOM 705 C C . GLY A 1 89 ? 3.076 -1.086 0.553 1.00 86.75 89 GLY A C 1
ATOM 706 O O . GLY A 1 89 ? 3.510 -1.482 1.632 1.00 86.75 89 GLY A O 1
ATOM 707 N N . ILE A 1 90 ? 2.077 -1.680 -0.092 1.00 88.88 90 ILE A N 1
ATOM 708 C CA . ILE A 1 90 ? 1.311 -2.821 0.410 1.00 88.88 90 ILE A CA 1
ATOM 709 C C . ILE A 1 90 ? 1.224 -3.885 -0.683 1.00 88.88 90 ILE A C 1
ATOM 711 O O . ILE A 1 90 ? 1.009 -3.550 -1.842 1.00 88.88 90 ILE A O 1
ATOM 715 N N . ALA A 1 91 ? 1.379 -5.154 -0.314 1.00 88.56 91 ALA A N 1
ATOM 716 C CA . ALA A 1 91 ? 1.095 -6.293 -1.181 1.00 88.56 91 ALA A CA 1
ATOM 717 C C . ALA A 1 91 ? 0.038 -7.182 -0.537 1.00 88.56 91 ALA A C 1
ATOM 719 O O . ALA A 1 91 ? 0.012 -7.342 0.685 1.00 88.56 91 ALA A O 1
ATOM 720 N N . THR A 1 92 ? -0.821 -7.774 -1.364 1.00 89.06 92 THR A N 1
ATOM 721 C CA . THR A 1 92 ? -1.894 -8.665 -0.909 1.00 89.06 92 THR A CA 1
ATOM 722 C C . THR A 1 92 ? -1.706 -10.072 -1.452 1.00 89.06 92 THR A C 1
ATOM 724 O O . THR A 1 92 ? -1.317 -10.264 -2.603 1.00 89.06 92 THR A O 1
ATOM 727 N N . ARG A 1 93 ? -1.990 -11.071 -0.613 1.00 87.81 93 ARG A N 1
ATOM 728 C CA . ARG A 1 93 ? -2.198 -12.454 -1.039 1.00 87.81 93 ARG A CA 1
ATOM 729 C C . ARG A 1 93 ? -3.684 -12.658 -1.242 1.00 87.81 93 ARG A C 1
ATOM 731 O O . ARG A 1 93 ? -4.453 -12.501 -0.293 1.00 87.81 93 ARG A O 1
ATOM 738 N N . THR A 1 94 ? -4.074 -13.070 -2.436 1.00 86.25 94 THR A N 1
ATOM 739 C CA . THR A 1 94 ? -5.470 -13.347 -2.762 1.00 86.25 94 THR A CA 1
ATOM 740 C C . THR A 1 94 ? -5.632 -14.750 -3.321 1.00 86.25 94 THR A C 1
ATOM 742 O O . THR A 1 94 ? -4.695 -15.333 -3.870 1.00 86.25 94 THR A O 1
ATOM 745 N N . LYS A 1 95 ? -6.822 -15.314 -3.140 1.00 86.38 95 LYS A N 1
ATOM 746 C CA . LYS A 1 95 ? -7.251 -16.565 -3.762 1.00 86.38 95 LYS A CA 1
ATOM 747 C C . LYS A 1 95 ? -8.722 -16.420 -4.119 1.00 86.38 95 LYS A C 1
ATOM 749 O O . LYS A 1 95 ? -9.511 -16.063 -3.252 1.00 86.38 95 LYS A O 1
ATOM 754 N N . ASP A 1 96 ? -9.062 -16.636 -5.387 1.00 84.62 96 ASP A N 1
ATOM 755 C CA . ASP A 1 96 ? -10.442 -16.557 -5.886 1.00 84.62 96 ASP A CA 1
ATOM 756 C C . ASP A 1 96 ? -11.144 -15.228 -5.521 1.00 84.62 96 ASP A C 1
ATOM 758 O O . ASP A 1 96 ? -12.303 -15.194 -5.124 1.00 84.62 96 ASP A O 1
ATOM 762 N N . GLY A 1 97 ? -10.405 -14.112 -5.594 1.00 77.19 97 GLY A N 1
ATOM 763 C CA . GLY A 1 97 ? -10.896 -12.771 -5.240 1.00 77.19 97 GLY A CA 1
ATOM 764 C C . GLY A 1 97 ? -10.944 -12.463 -3.736 1.00 77.19 97 GLY A C 1
ATOM 765 O O . GLY A 1 97 ? -11.173 -11.318 -3.355 1.00 77.19 97 GLY A O 1
ATOM 766 N N . VAL A 1 98 ? -10.673 -13.442 -2.871 1.00 82.94 98 VAL A N 1
ATOM 767 C CA . VAL A 1 98 ? -10.645 -13.271 -1.413 1.00 82.94 98 VAL A CA 1
ATOM 768 C C . VAL A 1 98 ? -9.244 -12.888 -0.950 1.00 82.94 98 VAL A C 1
ATOM 770 O O . VAL A 1 98 ? -8.262 -13.535 -1.3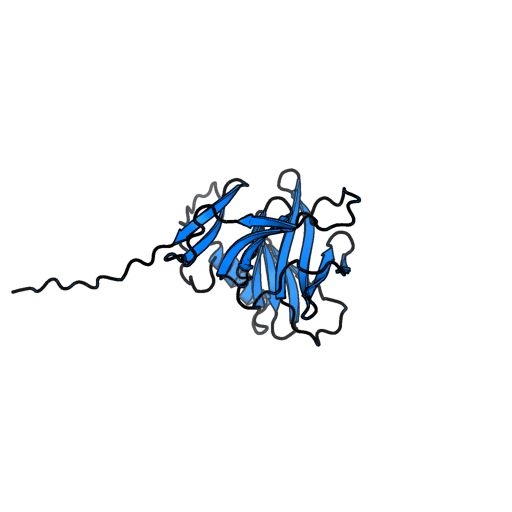17 1.00 82.94 98 VAL A O 1
ATOM 773 N N . VAL A 1 99 ? -9.138 -11.856 -0.108 1.00 86.50 99 VAL A N 1
ATOM 774 C CA . VAL A 1 99 ? -7.871 -11.460 0.526 1.00 86.50 99 VAL A CA 1
ATOM 775 C C . VAL A 1 99 ? -7.551 -12.419 1.673 1.00 86.50 99 VAL A C 1
ATOM 777 O O . VAL A 1 99 ? -8.267 -12.470 2.667 1.00 86.50 99 VAL A O 1
ATOM 780 N N . LEU A 1 100 ? -6.453 -13.163 1.545 1.00 88.62 100 LEU A N 1
ATOM 781 C CA . LEU A 1 100 ? -5.959 -14.115 2.549 1.00 88.62 100 LEU A CA 1
ATOM 782 C C . LEU A 1 100 ? -4.886 -13.523 3.469 1.00 88.62 100 LEU A C 1
ATOM 784 O O . LEU A 1 100 ? -4.470 -14.159 4.435 1.00 88.62 100 LEU A O 1
ATOM 788 N N . GLY A 1 101 ? -4.358 -12.355 3.123 1.00 89.06 101 GLY A N 1
ATOM 789 C CA . GLY A 1 101 ? -3.348 -11.667 3.908 1.00 89.06 101 GLY A CA 1
ATOM 790 C C . GLY A 1 101 ? -2.732 -10.512 3.144 1.00 89.06 101 GLY A C 1
ATOM 791 O O . GLY A 1 101 ? -2.927 -10.359 1.938 1.00 89.06 101 GLY A O 1
ATOM 792 N N . TYR A 1 102 ? -1.980 -9.691 3.859 1.00 90.81 102 TYR A N 1
ATOM 793 C CA . TYR A 1 102 ? -1.232 -8.594 3.274 1.00 90.81 102 TYR A CA 1
ATOM 794 C C . TYR A 1 102 ? 0.043 -8.332 4.062 1.00 90.81 102 TYR A C 1
ATOM 796 O O . TYR A 1 102 ? 0.164 -8.683 5.239 1.00 90.81 102 TYR A O 1
ATOM 804 N N . LYS A 1 103 ? 0.986 -7.677 3.396 1.00 90.38 103 LYS A N 1
ATOM 805 C CA . LYS A 1 103 ? 2.188 -7.140 4.017 1.00 90.38 103 LYS A CA 1
ATOM 806 C C . LYS A 1 103 ? 2.342 -5.674 3.665 1.00 90.38 103 LYS A C 1
ATOM 808 O O . LYS A 1 103 ? 2.025 -5.273 2.547 1.00 90.38 103 LYS A O 1
ATOM 813 N N . VAL A 1 104 ? 2.845 -4.894 4.614 1.00 89.44 104 VAL A N 1
ATOM 814 C CA . VAL A 1 104 ? 3.197 -3.485 4.403 1.00 89.44 104 VAL A CA 1
ATOM 815 C C . VAL A 1 104 ? 4.701 -3.353 4.515 1.00 89.44 104 VAL A C 1
ATOM 817 O O . VAL A 1 104 ? 5.287 -3.873 5.460 1.00 89.44 104 VAL A O 1
ATOM 820 N N . VAL A 1 105 ? 5.315 -2.679 3.549 1.00 86.19 105 VAL A N 1
ATOM 821 C CA . VAL A 1 105 ? 6.766 -2.522 3.465 1.00 86.19 105 VAL A CA 1
ATOM 822 C C . VAL A 1 105 ? 7.112 -1.047 3.612 1.00 86.19 105 VAL A C 1
ATOM 824 O O . VAL A 1 105 ? 6.633 -0.193 2.862 1.00 86.19 105 VAL A O 1
ATOM 827 N N . LEU A 1 106 ? 7.959 -0.756 4.592 1.00 84.56 106 LEU A N 1
ATOM 828 C CA . LEU A 1 106 ? 8.560 0.548 4.829 1.00 84.56 106 LEU A CA 1
ATOM 829 C C . LEU A 1 106 ? 10.078 0.440 4.649 1.00 84.56 106 LEU A C 1
ATOM 831 O O . LEU A 1 106 ? 10.667 -0.608 4.915 1.00 84.56 106 LEU A O 1
ATOM 835 N N . LEU A 1 107 ? 10.714 1.529 4.230 1.00 79.75 107 LEU A N 1
ATOM 836 C CA . LEU A 1 107 ? 12.165 1.656 4.130 1.00 79.75 107 LEU A CA 1
ATOM 837 C C . LEU A 1 107 ? 12.658 2.647 5.176 1.00 79.75 107 LEU A C 1
ATOM 839 O O . LEU A 1 107 ? 12.164 3.773 5.262 1.00 79.75 107 LEU A O 1
ATOM 843 N N . LYS A 1 108 ? 13.638 2.225 5.965 1.00 79.25 108 LYS A N 1
ATOM 844 C CA . LYS A 1 108 ? 14.320 3.074 6.941 1.00 79.25 108 LYS A CA 1
ATOM 845 C C . LYS A 1 108 ? 15.418 3.895 6.275 1.00 79.25 108 LYS A C 1
ATOM 847 O O . LYS A 1 108 ? 15.899 3.560 5.197 1.00 79.25 108 LYS A O 1
ATOM 852 N N . THR A 1 109 ? 15.866 4.941 6.965 1.00 77.00 109 THR A N 1
ATOM 853 C CA . THR A 1 109 ? 16.988 5.790 6.529 1.00 77.00 109 THR A CA 1
ATOM 854 C C . THR A 1 109 ? 18.304 5.037 6.333 1.00 77.00 109 THR A C 1
ATOM 856 O O . THR A 1 109 ? 19.142 5.479 5.559 1.00 77.00 109 THR A O 1
ATOM 859 N N . ASP A 1 110 ? 18.481 3.895 6.999 1.00 75.81 110 ASP A N 1
ATOM 860 C CA . ASP A 1 110 ? 19.631 2.992 6.855 1.00 75.81 110 ASP A CA 1
ATOM 861 C C . ASP A 1 110 ? 19.448 1.950 5.732 1.00 75.81 110 ASP A C 1
ATOM 863 O O . ASP A 1 110 ? 20.174 0.959 5.681 1.00 75.81 110 ASP A O 1
ATOM 867 N N . PHE A 1 111 ? 18.467 2.153 4.845 1.00 74.25 111 PHE A N 1
ATOM 868 C CA . PHE A 1 111 ? 18.110 1.262 3.735 1.00 74.25 111 PHE A CA 1
ATOM 869 C C . PHE A 1 111 ? 17.702 -0.162 4.147 1.00 74.25 111 PHE A C 1
ATOM 871 O O . PHE A 1 111 ? 17.659 -1.053 3.298 1.00 74.25 111 PHE A O 1
ATOM 878 N N . SER A 1 112 ? 17.367 -0.380 5.424 1.00 77.25 112 SER A N 1
ATOM 879 C CA . SER A 1 112 ? 16.747 -1.625 5.889 1.00 77.25 112 SER A CA 1
ATOM 880 C C . SER A 1 112 ? 15.229 -1.595 5.719 1.00 77.25 112 SER A C 1
ATOM 882 O O . SER A 1 112 ? 14.588 -0.539 5.824 1.00 77.25 112 SER A O 1
ATOM 884 N N . PHE A 1 113 ? 14.635 -2.764 5.480 1.00 80.44 113 PHE A N 1
ATOM 885 C CA . PHE A 1 113 ? 13.188 -2.892 5.353 1.00 80.44 113 PHE A CA 1
ATOM 886 C C . PHE A 1 113 ? 12.540 -3.128 6.715 1.00 80.44 113 PHE A C 1
ATOM 888 O O . PHE A 1 113 ? 13.012 -3.922 7.527 1.00 80.44 113 PHE A O 1
ATOM 895 N N . LEU A 1 114 ? 11.411 -2.468 6.947 1.00 84.38 114 LEU A N 1
ATOM 896 C CA . LEU A 1 114 ? 10.524 -2.735 8.070 1.00 84.38 114 LEU A CA 1
ATOM 897 C C . LEU A 1 114 ? 9.198 -3.250 7.506 1.00 84.38 114 LEU A C 1
ATOM 899 O O . LEU A 1 114 ? 8.510 -2.536 6.777 1.00 84.38 114 LEU A O 1
ATOM 903 N N . ILE A 1 115 ? 8.870 -4.506 7.810 1.00 86.50 115 ILE A N 1
ATOM 904 C CA . ILE A 1 115 ? 7.770 -5.231 7.167 1.00 86.50 115 ILE A CA 1
ATOM 905 C C . ILE A 1 115 ? 6.722 -5.613 8.202 1.00 86.50 115 ILE A C 1
ATOM 907 O O . ILE A 1 115 ? 7.033 -6.303 9.167 1.00 86.50 115 ILE A O 1
ATOM 911 N N . TYR A 1 116 ? 5.477 -5.204 7.985 1.00 89.25 116 TYR A N 1
ATOM 912 C CA . TYR A 1 116 ? 4.317 -5.716 8.710 1.00 89.25 116 TYR A CA 1
ATOM 913 C C . TYR A 1 116 ? 3.766 -6.945 7.997 1.00 89.25 116 TYR A C 1
ATOM 915 O O . TYR A 1 116 ? 3.624 -6.918 6.773 1.00 89.25 116 TYR A O 1
ATOM 923 N N . SER A 1 117 ? 3.385 -7.980 8.743 1.00 88.88 117 SER A N 1
ATOM 924 C CA . SER A 1 117 ? 2.625 -9.123 8.226 1.00 88.88 117 SER A CA 1
ATOM 925 C C . SER A 1 117 ? 1.275 -9.220 8.923 1.00 88.88 117 SER A C 1
ATOM 927 O O . SER A 1 117 ? 1.198 -9.254 10.148 1.00 88.88 117 SER A O 1
ATOM 929 N N . PHE A 1 118 ? 0.207 -9.294 8.126 1.00 89.19 118 PHE A N 1
ATOM 930 C CA . PHE A 1 118 ? -1.140 -9.553 8.629 1.00 89.19 118 PHE A CA 1
ATOM 931 C C . PHE A 1 118 ? -1.235 -10.906 9.342 1.00 89.19 118 PHE A C 1
ATOM 933 O O . PHE A 1 118 ? -1.925 -11.011 10.348 1.00 89.19 118 PHE A O 1
ATOM 940 N N . GLU A 1 119 ? -0.528 -11.931 8.852 1.00 87.75 119 GLU A N 1
ATOM 941 C CA . GLU A 1 119 ? -0.604 -13.275 9.434 1.00 87.75 119 GLU A CA 1
ATOM 942 C C . GLU A 1 119 ? -0.055 -13.334 10.859 1.00 87.75 119 GLU A C 1
ATOM 944 O O . GLU A 1 119 ? -0.587 -14.059 11.694 1.00 87.75 119 GLU A O 1
ATOM 949 N N . THR A 1 120 ? 1.006 -12.577 11.141 1.00 88.19 120 THR A N 1
ATOM 950 C CA . THR A 1 120 ? 1.611 -12.525 12.477 1.00 88.19 120 THR A CA 1
ATOM 951 C C . THR A 1 120 ? 1.083 -11.367 13.315 1.00 88.19 120 THR A C 1
ATOM 953 O O . THR A 1 120 ? 1.220 -11.383 14.535 1.00 88.19 120 THR A O 1
ATOM 956 N N . GLY A 1 121 ? 0.516 -10.339 12.678 1.00 89.06 121 GLY A N 1
ATOM 957 C CA . GLY A 1 121 ? 0.156 -9.077 13.319 1.00 89.06 121 GLY A CA 1
ATOM 958 C C . GLY A 1 121 ? 1.368 -8.271 13.803 1.00 89.06 121 GLY A C 1
ATOM 959 O O . GLY A 1 121 ? 1.208 -7.361 14.619 1.00 89.06 121 GLY A O 1
ATOM 960 N N . LEU A 1 122 ? 2.580 -8.603 13.343 1.00 87.81 122 LEU A N 1
ATOM 961 C CA . LEU A 1 122 ? 3.833 -8.039 13.841 1.00 87.81 122 LEU A CA 1
ATOM 962 C C . LEU A 1 122 ? 4.643 -7.359 12.737 1.00 87.81 122 LEU A C 1
ATOM 964 O O . LEU A 1 122 ? 4.573 -7.713 11.559 1.00 87.81 122 LEU A O 1
ATOM 968 N N . TRP A 1 123 ? 5.451 -6.392 13.170 1.00 87.62 123 TRP A N 1
ATOM 969 C CA . TRP A 1 123 ? 6.500 -5.778 12.366 1.00 87.62 123 TRP A CA 1
ATOM 970 C C . TRP A 1 123 ? 7.821 -6.518 12.575 1.00 87.62 123 TRP A C 1
ATOM 972 O O . TRP A 1 123 ? 8.211 -6.775 13.714 1.00 87.62 123 TRP A O 1
ATOM 982 N N . SER A 1 124 ? 8.530 -6.811 11.491 1.00 85.75 124 SER A N 1
ATOM 983 C CA . SER A 1 124 ? 9.865 -7.407 11.498 1.00 85.75 124 SER A CA 1
ATOM 984 C C . SER A 1 124 ? 10.845 -6.526 10.735 1.00 85.75 124 SER A C 1
ATOM 986 O O . SER A 1 124 ? 10.531 -6.041 9.645 1.00 85.75 124 SER A O 1
ATOM 988 N N . LEU A 1 125 ? 12.038 -6.341 11.299 1.00 84.38 125 LEU A N 1
ATOM 989 C CA . LEU A 1 125 ? 13.151 -5.704 10.608 1.00 84.38 125 LEU A CA 1
ATOM 990 C C . LEU A 1 125 ? 13.838 -6.737 9.716 1.00 84.38 125 LEU A C 1
ATOM 992 O O . LEU A 1 125 ? 14.205 -7.813 10.184 1.00 84.38 125 LEU A O 1
ATOM 996 N N . GLU A 1 126 ? 14.046 -6.392 8.455 1.00 76.25 126 GLU A N 1
ATOM 997 C CA . GLU A 1 126 ? 14.795 -7.210 7.517 1.00 76.25 126 GLU A CA 1
ATOM 998 C C . GLU A 1 126 ? 16.066 -6.463 7.095 1.00 76.25 126 GLU A C 1
ATOM 1000 O O . GLU A 1 126 ? 16.014 -5.360 6.548 1.00 76.25 126 GLU A O 1
ATOM 1005 N N . ALA A 1 127 ? 17.217 -7.083 7.375 1.00 64.75 127 ALA A N 1
ATOM 1006 C CA . ALA A 1 127 ? 18.549 -6.535 7.108 1.00 64.75 127 ALA A CA 1
ATOM 1007 C C . ALA A 1 127 ? 18.954 -6.591 5.623 1.00 64.75 127 ALA A C 1
ATOM 1009 O O . ALA A 1 127 ? 20.080 -6.248 5.276 1.00 64.75 127 ALA A O 1
ATOM 1010 N N . SER A 1 128 ? 18.056 -7.035 4.743 1.00 63.94 128 SER A N 1
ATOM 1011 C CA . SER A 1 128 ? 18.278 -6.999 3.303 1.00 63.94 128 SER A CA 1
ATOM 1012 C C . SER A 1 128 ? 18.477 -5.547 2.862 1.00 63.94 128 SER A C 1
ATOM 1014 O O . SER A 1 128 ? 17.590 -4.718 3.058 1.00 63.94 128 SER A O 1
ATOM 1016 N N . HIS A 1 129 ? 19.634 -5.239 2.280 1.00 59.66 129 HIS A N 1
ATOM 1017 C CA . HIS A 1 129 ? 19.942 -3.896 1.802 1.00 59.66 129 HIS A CA 1
ATOM 1018 C C . HIS A 1 129 ? 19.300 -3.643 0.442 1.00 59.66 129 HIS A C 1
ATOM 1020 O O . HIS A 1 129 ? 19.337 -4.497 -0.447 1.00 59.66 129 HIS A O 1
ATOM 1026 N N . PHE A 1 130 ? 18.731 -2.448 0.275 1.00 61.50 130 PHE A N 1
ATOM 1027 C CA . PHE A 1 130 ? 18.260 -1.990 -1.027 1.00 61.50 130 PHE A CA 1
ATOM 1028 C C . PHE A 1 130 ? 19.432 -2.009 -2.027 1.00 61.50 130 PHE A C 1
ATOM 1030 O O . PHE A 1 130 ? 20.494 -1.474 -1.708 1.00 61.50 130 PHE A O 1
ATOM 1037 N N . PRO A 1 131 ? 19.279 -2.598 -3.228 1.00 56.44 131 PRO A N 1
ATOM 1038 C CA . PRO A 1 131 ? 20.407 -2.818 -4.136 1.00 56.44 131 PRO A CA 1
ATOM 1039 C C . PRO A 1 131 ? 20.991 -1.544 -4.770 1.00 56.44 131 PRO A C 1
ATOM 1041 O O . PRO A 1 131 ? 21.960 -1.643 -5.518 1.00 56.44 131 PRO A O 1
ATOM 1044 N N . PHE A 1 132 ? 20.435 -0.359 -4.494 1.00 59.16 132 PHE A N 1
ATOM 1045 C CA . PHE A 1 132 ? 20.944 0.910 -5.018 1.00 59.16 132 PHE A CA 1
ATOM 1046 C C . PHE A 1 132 ? 20.709 2.070 -4.035 1.00 59.16 132 PHE A C 1
ATOM 1048 O O . PHE A 1 132 ? 19.762 2.051 -3.244 1.00 59.16 132 PHE A O 1
ATOM 1055 N N . SER A 1 133 ? 21.550 3.101 -4.119 1.00 56.12 133 SER A N 1
ATOM 1056 C CA . SER A 1 133 ? 21.415 4.372 -3.400 1.00 56.12 133 SER A CA 1
ATOM 1057 C C . SER A 1 133 ? 20.467 5.315 -4.146 1.00 56.12 133 SER A C 1
ATOM 1059 O O . SER A 1 133 ? 20.852 5.956 -5.118 1.00 56.12 133 SER A O 1
ATOM 1061 N N . PHE A 1 134 ? 19.214 5.406 -3.697 1.00 59.81 134 PHE A N 1
ATOM 1062 C CA . PHE A 1 134 ? 18.216 6.302 -4.295 1.00 59.81 134 PHE A CA 1
ATOM 1063 C C . PHE A 1 134 ? 18.196 7.685 -3.650 1.00 59.81 134 PHE A C 1
ATOM 1065 O O . PHE A 1 134 ? 18.429 7.837 -2.448 1.00 59.81 134 PHE A O 1
ATOM 1072 N N . ILE A 1 135 ? 17.794 8.684 -4.439 1.00 52.97 135 ILE A N 1
ATOM 1073 C CA . ILE A 1 135 ? 17.280 9.949 -3.918 1.00 52.97 135 ILE A CA 1
ATOM 1074 C C . ILE A 1 135 ? 15.819 9.710 -3.511 1.00 52.97 135 ILE A C 1
ATOM 1076 O O . ILE A 1 135 ? 14.979 9.296 -4.307 1.00 52.97 135 ILE A O 1
ATOM 1080 N N . SER A 1 136 ? 15.520 9.970 -2.241 1.00 51.53 136 SER A N 1
ATOM 1081 C CA . SER A 1 136 ? 14.256 9.690 -1.541 1.00 51.53 136 SER A CA 1
ATOM 1082 C C . SER A 1 136 ? 12.951 10.169 -2.195 1.00 51.53 136 SER A C 1
ATOM 1084 O O . SER A 1 136 ? 11.866 9.789 -1.753 1.00 51.53 136 SER A O 1
ATOM 1086 N N . GLN A 1 137 ? 13.026 11.031 -3.207 1.00 48.41 137 GLN A N 1
ATOM 1087 C CA . GLN A 1 137 ? 11.870 11.715 -3.784 1.00 48.41 137 GLN A CA 1
ATOM 1088 C C . GLN A 1 137 ? 11.155 10.910 -4.881 1.00 48.41 137 GLN A C 1
ATOM 1090 O O . GLN A 1 137 ? 10.075 11.314 -5.310 1.00 48.41 137 GLN A O 1
ATOM 1095 N N . GLU A 1 138 ? 11.706 9.771 -5.307 1.00 53.59 138 GLU A N 1
ATOM 1096 C CA . GLU A 1 138 ? 11.306 9.121 -6.565 1.00 53.59 138 GLU A CA 1
ATOM 1097 C C . GLU A 1 138 ? 10.490 7.828 -6.413 1.00 53.59 138 GLU A C 1
ATOM 1099 O O . GLU A 1 138 ? 9.925 7.346 -7.391 1.00 53.59 138 GLU A O 1
ATOM 1104 N N . LEU A 1 139 ? 10.321 7.308 -5.192 1.00 57.66 139 LEU A N 1
ATOM 1105 C CA . LEU A 1 139 ? 9.474 6.139 -4.896 1.00 57.66 139 LEU A CA 1
ATOM 1106 C C . LEU A 1 139 ? 7.985 6.526 -4.843 1.00 57.66 139 LEU A C 1
ATOM 1108 O O . LEU A 1 139 ? 7.284 6.312 -3.851 1.00 57.66 139 LEU A O 1
ATOM 1112 N N . VAL A 1 140 ? 7.500 7.176 -5.898 1.00 61.00 140 VAL A N 1
ATOM 1113 C CA . VAL A 1 140 ? 6.146 7.729 -5.951 1.00 61.00 140 VAL A CA 1
ATOM 1114 C C . VAL A 1 140 ? 5.193 6.703 -6.567 1.00 61.00 140 VAL A C 1
ATOM 1116 O O . VAL A 1 140 ? 5.356 6.303 -7.714 1.00 61.00 140 VAL A O 1
ATOM 1119 N N . ASN A 1 141 ? 4.127 6.367 -5.833 1.00 70.88 141 ASN A N 1
ATOM 1120 C CA . ASN A 1 141 ? 3.029 5.480 -6.252 1.00 70.88 141 ASN A CA 1
ATOM 1121 C C . ASN A 1 141 ? 3.446 4.007 -6.414 1.00 70.88 141 ASN A C 1
ATOM 1123 O O . ASN A 1 141 ? 3.489 3.504 -7.538 1.00 70.88 141 ASN A O 1
ATOM 1127 N N . PRO A 1 142 ? 3.715 3.294 -5.310 1.00 80.69 142 PRO A N 1
ATOM 1128 C CA . PRO A 1 142 ? 3.935 1.859 -5.389 1.00 80.69 142 PRO A CA 1
ATOM 1129 C C . PRO A 1 142 ? 2.725 1.143 -5.984 1.00 80.69 142 PRO A C 1
ATOM 1131 O O . PRO A 1 142 ? 1.573 1.500 -5.717 1.00 80.69 142 PRO A O 1
ATOM 1134 N N . ILE A 1 143 ? 3.003 0.116 -6.778 1.00 82.88 143 ILE A N 1
ATOM 1135 C CA . ILE A 1 143 ? 1.998 -0.690 -7.460 1.00 82.88 143 ILE A CA 1
ATOM 1136 C C . ILE A 1 143 ? 1.977 -2.073 -6.816 1.00 82.88 143 ILE A C 1
ATOM 1138 O O . ILE A 1 143 ? 2.950 -2.819 -6.896 1.00 82.88 143 ILE A O 1
ATOM 1142 N N . SER A 1 144 ? 0.856 -2.419 -6.189 1.00 85.56 144 SER A N 1
ATOM 1143 C CA . SER A 1 144 ? 0.565 -3.795 -5.781 1.00 85.56 144 SER A CA 1
ATOM 1144 C C . SER A 1 144 ? 0.038 -4.565 -6.981 1.00 85.56 144 SER A C 1
ATOM 1146 O O . SER A 1 144 ? -0.961 -4.162 -7.580 1.00 85.56 144 SER A O 1
ATOM 1148 N N . LEU A 1 145 ? 0.680 -5.679 -7.315 1.00 84.56 145 LEU A N 1
ATOM 1149 C CA . LEU A 1 145 ? 0.195 -6.586 -8.348 1.00 84.56 145 LEU A CA 1
ATOM 1150 C C . LEU A 1 145 ? 0.641 -8.014 -8.043 1.00 84.56 145 LEU A C 1
ATOM 1152 O O . LEU A 1 145 ? 1.828 -8.260 -7.827 1.00 84.56 145 LEU A O 1
ATOM 1156 N N . ASN A 1 146 ? -0.294 -8.968 -8.063 1.00 79.81 146 ASN A N 1
ATOM 1157 C CA . ASN A 1 146 ? 0.002 -10.402 -7.941 1.00 79.81 146 ASN A CA 1
ATOM 1158 C C . ASN A 1 146 ? 0.887 -10.740 -6.721 1.00 79.81 146 ASN A C 1
ATOM 1160 O O . ASN A 1 146 ? 1.854 -11.502 -6.824 1.00 79.81 146 ASN A O 1
ATOM 1164 N N . GLY A 1 147 ? 0.605 -10.120 -5.570 1.00 79.19 147 GLY A N 1
ATOM 1165 C CA . GLY A 1 147 ? 1.373 -10.333 -4.339 1.00 79.19 147 GLY A CA 1
ATOM 1166 C C . GLY A 1 147 ? 2.818 -9.834 -4.390 1.00 79.19 147 GLY A C 1
ATOM 1167 O O . GLY A 1 147 ? 3.676 -10.313 -3.655 1.00 79.19 147 GLY A O 1
ATOM 1168 N N . SER A 1 148 ? 3.122 -8.913 -5.298 1.00 81.69 148 SER A N 1
ATOM 1169 C CA . SER A 1 148 ? 4.401 -8.216 -5.380 1.00 81.69 148 SER A CA 1
ATOM 1170 C C . SER A 1 148 ? 4.160 -6.715 -5.300 1.00 81.69 148 SER A C 1
ATOM 1172 O O . SER A 1 148 ? 3.118 -6.220 -5.736 1.00 81.69 148 SER A O 1
ATOM 1174 N N . ILE A 1 149 ? 5.135 -5.999 -4.749 1.00 82.81 149 ILE A N 1
ATOM 1175 C CA . ILE A 1 149 ? 5.163 -4.542 -4.838 1.00 82.81 149 ILE A CA 1
ATOM 1176 C C . ILE A 1 149 ? 6.146 -4.164 -5.935 1.00 82.81 149 ILE A C 1
ATOM 1178 O O . ILE A 1 149 ? 7.197 -4.792 -6.116 1.00 82.81 149 ILE A O 1
ATOM 1182 N N . HIS A 1 150 ? 5.747 -3.154 -6.687 1.00 79.88 150 HIS A N 1
ATOM 1183 C CA . HIS A 1 150 ? 6.438 -2.682 -7.855 1.00 79.88 150 HIS A CA 1
ATOM 1184 C C . HIS A 1 150 ? 6.638 -1.177 -7.798 1.00 79.88 150 HIS A C 1
ATOM 1186 O O . HIS A 1 150 ? 5.734 -0.435 -7.404 1.00 79.88 150 HIS A O 1
ATOM 1192 N N . TRP A 1 151 ? 7.816 -0.737 -8.226 1.00 78.19 151 TRP A N 1
ATOM 1193 C CA . TRP A 1 151 ? 8.203 0.665 -8.183 1.00 78.19 151 TRP A CA 1
ATOM 1194 C C . TRP A 1 151 ? 8.887 1.086 -9.469 1.00 78.19 151 TRP A C 1
ATOM 1196 O O . TRP A 1 151 ? 9.634 0.317 -10.078 1.00 78.19 151 TRP A O 1
ATOM 1206 N N . LEU A 1 152 ? 8.643 2.342 -9.822 1.00 74.12 152 LEU A N 1
ATOM 1207 C CA . LEU A 1 152 ? 9.502 3.103 -10.710 1.00 74.12 152 LEU A CA 1
ATOM 1208 C C . LEU A 1 152 ? 10.655 3.659 -9.883 1.00 74.12 152 LEU A C 1
ATOM 1210 O O . LEU A 1 152 ? 10.426 4.218 -8.810 1.00 74.12 152 LEU A O 1
ATOM 1214 N N . ALA A 1 153 ? 11.877 3.472 -10.362 1.00 69.94 153 ALA A N 1
ATOM 1215 C CA . ALA A 1 153 ? 13.076 3.911 -9.669 1.00 69.94 153 ALA A CA 1
ATOM 1216 C C . ALA A 1 153 ? 14.124 4.369 -10.694 1.00 69.94 153 ALA A C 1
ATOM 1218 O O . ALA A 1 153 ? 14.158 3.813 -11.788 1.00 69.94 153 ALA A O 1
ATOM 1219 N N . HIS A 1 154 ? 14.985 5.332 -10.353 1.00 65.38 154 HIS A N 1
ATOM 1220 C CA . HIS A 1 154 ? 16.083 5.769 -11.225 1.00 65.38 154 HIS A CA 1
ATOM 1221 C C . HIS A 1 154 ? 17.448 5.480 -10.601 1.00 65.38 154 HIS A C 1
ATOM 1223 O O . HIS A 1 154 ? 17.637 5.652 -9.397 1.00 65.38 154 HIS A O 1
ATOM 1229 N N . ASN A 1 155 ? 18.420 5.050 -11.405 1.00 61.81 155 ASN A N 1
ATOM 1230 C CA . ASN A 1 155 ? 19.804 4.959 -10.933 1.00 61.81 155 ASN A CA 1
ATOM 1231 C C . ASN A 1 155 ? 20.495 6.340 -10.936 1.00 61.81 155 ASN A C 1
ATOM 1233 O O . ASN A 1 155 ? 19.928 7.345 -11.361 1.00 61.81 155 ASN A O 1
ATOM 1237 N N . HIS A 1 156 ? 21.757 6.384 -10.498 1.00 62.19 156 HIS A N 1
ATOM 1238 C CA . HIS A 1 156 ? 22.582 7.602 -10.523 1.00 62.19 156 HIS A CA 1
ATOM 1239 C C . HIS A 1 156 ? 22.788 8.202 -11.921 1.00 62.19 156 HIS A C 1
ATOM 1241 O O . HIS A 1 156 ? 23.159 9.365 -12.034 1.00 62.19 156 HIS A O 1
ATOM 1247 N N . GLU A 1 157 ? 22.550 7.423 -12.975 1.00 60.56 157 GLU A N 1
ATOM 1248 C CA . GLU A 1 157 ? 22.618 7.859 -14.369 1.00 60.56 157 GLU A CA 1
ATOM 1249 C C . GLU A 1 157 ? 21.247 8.311 -14.905 1.00 60.56 157 GLU A C 1
ATOM 1251 O O . GLU A 1 157 ? 21.092 8.474 -16.114 1.00 60.56 157 GLU A O 1
ATOM 1256 N N . HIS A 1 158 ? 20.250 8.491 -14.027 1.00 59.53 158 HIS A N 1
ATOM 1257 C CA . HIS A 1 158 ? 18.859 8.817 -14.365 1.00 59.53 158 HIS A CA 1
ATOM 1258 C C . HIS A 1 158 ? 18.191 7.819 -15.321 1.00 59.53 158 HIS A C 1
ATOM 1260 O O . HIS A 1 158 ? 17.242 8.157 -16.024 1.00 59.53 158 HIS A O 1
ATOM 1266 N N . GLN A 1 159 ? 18.670 6.576 -15.354 1.00 59.31 159 GLN A N 1
ATOM 1267 C CA . GLN A 1 159 ? 17.999 5.505 -16.077 1.00 59.31 159 GLN A CA 1
ATOM 1268 C C . GLN A 1 159 ? 16.869 4.964 -15.213 1.00 59.31 159 GLN A C 1
ATOM 1270 O O . GLN A 1 159 ? 17.088 4.579 -14.064 1.00 59.31 159 GLN A O 1
ATOM 1275 N N . ASP A 1 160 ? 15.671 4.925 -15.778 1.00 62.69 160 ASP A N 1
ATOM 1276 C CA . ASP A 1 160 ? 14.502 4.357 -15.129 1.00 62.69 160 ASP A CA 1
ATOM 1277 C C . ASP A 1 160 ? 14.569 2.829 -15.168 1.00 62.69 160 ASP A C 1
ATOM 1279 O O . ASP A 1 160 ? 14.845 2.205 -16.200 1.00 62.69 160 ASP A O 1
ATOM 1283 N N . PHE A 1 161 ? 14.217 2.217 -14.047 1.00 58.94 161 PHE A N 1
ATOM 1284 C CA . PHE A 1 161 ? 14.056 0.785 -13.927 1.00 58.94 161 PHE A CA 1
ATOM 1285 C C . PHE A 1 161 ? 12.799 0.449 -13.156 1.00 58.94 161 PHE A C 1
ATOM 1287 O O . PHE A 1 161 ? 12.352 1.153 -12.247 1.00 58.94 161 PHE A O 1
ATOM 1294 N N . TYR A 1 162 ? 12.267 -0.707 -13.509 1.00 61.62 162 TYR A N 1
ATOM 1295 C CA . TYR A 1 162 ? 11.215 -1.348 -12.768 1.00 61.62 162 TYR A CA 1
ATOM 1296 C C . TYR A 1 162 ? 11.813 -2.249 -11.700 1.00 61.62 162 TYR A C 1
ATOM 1298 O O . TYR A 1 162 ? 12.516 -3.206 -12.025 1.00 61.62 162 TYR A O 1
ATOM 1306 N N . PHE A 1 163 ? 11.514 -1.966 -10.437 1.00 62.19 163 PHE A N 1
ATOM 1307 C CA . PHE A 1 163 ? 11.916 -2.810 -9.320 1.00 62.19 163 PHE A CA 1
ATOM 1308 C C . PHE A 1 163 ? 10.727 -3.647 -8.852 1.00 62.19 163 PHE A C 1
ATOM 1310 O O . PHE A 1 163 ? 9.624 -3.131 -8.659 1.00 62.19 163 PHE A O 1
ATOM 1317 N N . ARG A 1 164 ? 10.949 -4.949 -8.670 1.00 65.31 164 ARG A N 1
ATOM 1318 C CA . ARG A 1 164 ? 9.975 -5.881 -8.095 1.00 65.31 164 ARG A CA 1
ATOM 1319 C C . ARG A 1 164 ? 10.541 -6.502 -6.832 1.00 65.31 164 ARG A C 1
ATOM 1321 O O . ARG A 1 164 ? 11.585 -7.150 -6.885 1.00 65.31 164 ARG A O 1
ATOM 1328 N N . ASP A 1 165 ? 9.777 -6.420 -5.751 1.00 66.06 165 ASP A N 1
ATOM 1329 C CA . ASP A 1 165 ? 9.988 -7.264 -4.582 1.00 66.06 165 ASP A CA 1
ATOM 1330 C C . ASP A 1 165 ? 9.021 -8.454 -4.628 1.00 66.06 165 ASP A C 1
ATOM 1332 O O . ASP A 1 165 ? 7.801 -8.308 -4.508 1.00 66.06 165 ASP A O 1
ATOM 1336 N N . LYS A 1 166 ? 9.582 -9.648 -4.852 1.00 58.25 166 LYS A N 1
ATOM 1337 C CA . LYS A 1 166 ? 8.841 -10.915 -4.931 1.00 58.25 166 LYS A CA 1
ATOM 1338 C C . LYS A 1 166 ? 8.520 -11.531 -3.567 1.00 58.25 166 LYS A C 1
ATOM 1340 O O . LYS A 1 166 ? 7.830 -12.547 -3.541 1.00 58.25 166 LYS A O 1
ATOM 1345 N N . LYS A 1 167 ? 8.996 -10.992 -2.439 1.00 57.12 167 LYS A N 1
ATOM 1346 C CA . LYS A 1 167 ? 8.911 -11.729 -1.163 1.00 57.12 167 LYS A CA 1
ATOM 1347 C C . LYS A 1 167 ? 7.511 -11.835 -0.543 1.00 57.12 167 LYS A C 1
ATOM 1349 O O . LYS A 1 167 ? 7.342 -12.538 0.454 1.00 57.12 167 LYS A O 1
ATOM 1354 N N . ASN A 1 168 ? 6.487 -11.160 -1.063 1.00 52.91 168 ASN A N 1
ATOM 1355 C CA . ASN A 1 168 ? 5.441 -10.672 -0.166 1.00 52.91 168 ASN A CA 1
ATOM 1356 C C . ASN A 1 168 ? 4.001 -10.950 -0.600 1.00 52.91 168 ASN A C 1
ATOM 1358 O O . ASN A 1 168 ? 3.206 -10.046 -0.805 1.00 52.91 168 ASN A O 1
ATOM 1362 N N . ALA A 1 169 ? 3.651 -12.236 -0.571 1.00 45.28 169 ALA A N 1
ATOM 1363 C CA . ALA A 1 169 ? 2.290 -12.699 -0.304 1.00 45.28 169 ALA A CA 1
ATOM 1364 C C . ALA A 1 169 ? 2.270 -14.182 0.068 1.00 45.28 169 ALA A C 1
ATOM 1366 O O . ALA A 1 169 ? 1.553 -14.563 0.973 1.00 45.28 169 ALA A O 1
ATOM 1367 N N . THR A 1 170 ? 3.042 -15.039 -0.600 1.00 40.97 170 THR A N 1
ATOM 1368 C CA . THR A 1 170 ? 2.788 -16.492 -0.620 1.00 40.97 170 THR A CA 1
ATOM 1369 C C . THR A 1 170 ? 3.468 -17.322 0.460 1.00 40.97 170 THR A C 1
ATOM 1371 O O . THR A 1 170 ? 3.097 -18.476 0.597 1.00 40.97 170 THR A O 1
ATOM 1374 N N . GLY A 1 171 ? 4.401 -16.784 1.253 1.00 40.47 171 GLY A N 1
ATOM 1375 C CA . GLY A 1 171 ? 4.952 -17.488 2.424 1.00 40.47 171 GLY A CA 1
ATOM 1376 C C . GLY A 1 171 ? 5.583 -18.866 2.157 1.00 40.47 171 GLY A C 1
ATOM 1377 O O . GLY A 1 171 ? 5.832 -19.599 3.105 1.00 40.47 171 GLY A O 1
ATOM 1378 N N . ILE A 1 172 ? 5.843 -19.242 0.901 1.00 35.19 172 ILE A N 1
ATOM 1379 C CA . ILE A 1 172 ? 6.387 -20.554 0.542 1.00 35.19 172 ILE A CA 1
ATOM 1380 C C . ILE A 1 172 ? 7.599 -20.324 -0.355 1.00 35.19 172 ILE A C 1
ATOM 1382 O O . ILE A 1 172 ? 7.475 -20.005 -1.535 1.00 35.19 172 ILE A O 1
ATOM 1386 N N . GLY A 1 173 ? 8.779 -20.446 0.247 1.00 35.97 173 GLY A N 1
ATOM 1387 C CA . GLY A 1 173 ? 10.063 -20.358 -0.437 1.00 35.97 173 GLY A CA 1
ATOM 1388 C C . GLY A 1 173 ? 11.173 -19.954 0.523 1.00 35.97 173 GLY A C 1
ATOM 1389 O O . GLY A 1 173 ? 11.369 -18.771 0.784 1.00 35.97 173 GLY A O 1
ATOM 1390 N N . HIS A 1 174 ? 11.916 -20.941 1.025 1.00 34.06 174 HIS A N 1
ATOM 1391 C CA . HIS A 1 174 ? 13.148 -20.785 1.809 1.00 34.06 174 HIS A CA 1
ATOM 1392 C C . HIS A 1 174 ? 14.313 -20.216 0.969 1.00 34.06 174 HIS A C 1
ATOM 1394 O O . HIS A 1 174 ? 15.430 -20.721 1.019 1.00 34.06 174 HIS A O 1
ATOM 1400 N N . SER A 1 175 ? 14.089 -19.171 0.171 1.00 35.97 175 SER A N 1
ATOM 1401 C CA . SER A 1 175 ? 15.183 -18.413 -0.430 1.00 35.97 175 SER A CA 1
ATOM 1402 C C . SER A 1 175 ? 15.465 -17.205 0.455 1.00 35.97 175 SER A C 1
ATOM 1404 O O . SER A 1 175 ? 14.722 -16.223 0.468 1.00 35.97 175 SER A O 1
ATOM 1406 N N . SER A 1 176 ? 16.565 -17.288 1.196 1.00 38.34 176 SER A N 1
ATOM 1407 C CA . SER A 1 176 ? 17.125 -16.251 2.071 1.00 38.34 176 SER A CA 1
ATOM 1408 C C . SER A 1 176 ? 17.479 -14.936 1.363 1.00 38.34 176 SER A C 1
ATOM 1410 O O . SER A 1 176 ? 17.864 -13.980 2.027 1.00 38.34 176 SER A O 1
ATOM 1412 N N . HIS A 1 177 ? 17.293 -14.841 0.045 1.00 40.56 177 HIS A N 1
ATOM 1413 C CA . HIS A 1 177 ? 17.627 -13.668 -0.749 1.00 40.56 177 HIS A CA 1
ATOM 1414 C C . HIS A 1 177 ? 16.353 -13.020 -1.298 1.00 40.56 177 HIS A C 1
ATOM 1416 O O . HIS A 1 177 ? 15.527 -13.712 -1.901 1.00 40.56 177 HIS A O 1
ATOM 1422 N N . PRO A 1 178 ? 16.150 -11.709 -1.109 1.00 50.25 178 PRO A N 1
ATOM 1423 C CA . PRO A 1 178 ? 15.123 -11.000 -1.854 1.00 50.25 178 PRO A CA 1
ATOM 1424 C C . PRO A 1 178 ? 15.446 -11.065 -3.356 1.00 50.25 178 PRO A C 1
ATOM 1426 O O . PRO A 1 178 ? 16.499 -10.624 -3.811 1.00 50.25 178 PRO A O 1
ATOM 1429 N N . CYS A 1 179 ? 14.545 -11.653 -4.146 1.00 49.69 179 CYS A N 1
ATOM 1430 C CA . CYS A 1 179 ? 14.664 -11.640 -5.601 1.00 49.69 179 CYS A CA 1
ATOM 1431 C C . CYS A 1 179 ? 14.237 -10.267 -6.121 1.00 49.69 179 CYS A C 1
ATOM 1433 O O . CYS A 1 179 ? 13.091 -10.069 -6.528 1.00 49.69 179 CYS A O 1
ATOM 1435 N N . HIS A 1 180 ? 15.179 -9.335 -6.078 1.00 60.22 180 HIS A N 1
ATOM 1436 C CA . HIS A 1 180 ? 15.086 -8.023 -6.687 1.00 60.22 180 HIS A CA 1
ATOM 1437 C C . HIS A 1 180 ? 15.233 -8.168 -8.201 1.00 60.22 180 HIS A C 1
ATOM 1439 O O . HIS A 1 180 ? 16.331 -8.373 -8.711 1.00 60.22 180 HIS A O 1
ATOM 1445 N N . ALA A 1 181 ? 14.118 -8.123 -8.928 1.00 58.16 181 ALA A N 1
ATOM 1446 C CA . ALA A 1 181 ? 14.177 -8.029 -10.382 1.00 58.16 181 ALA A CA 1
ATOM 1447 C C . ALA A 1 181 ? 14.170 -6.550 -10.762 1.00 58.16 181 ALA A C 1
ATOM 1449 O O . ALA A 1 181 ? 13.188 -5.856 -10.492 1.00 58.16 181 ALA A O 1
ATOM 1450 N N . THR A 1 182 ? 15.267 -6.106 -11.370 1.00 63.91 182 THR A N 1
ATOM 1451 C CA . THR A 1 182 ? 15.398 -4.785 -11.980 1.00 63.91 182 THR A CA 1
ATOM 1452 C C . THR A 1 182 ? 15.258 -4.962 -13.484 1.00 63.91 182 THR A C 1
ATOM 1454 O O . THR A 1 182 ? 16.093 -5.615 -14.108 1.00 63.91 182 THR A O 1
ATOM 1457 N N . THR A 1 183 ? 14.186 -4.437 -14.072 1.00 66.75 183 THR A N 1
ATOM 1458 C CA . THR A 1 183 ? 13.976 -4.491 -15.523 1.00 66.75 183 THR A CA 1
ATOM 1459 C C . THR A 1 183 ? 14.157 -3.092 -16.106 1.00 66.75 183 THR A C 1
ATOM 1461 O O . THR A 1 183 ? 13.410 -2.192 -15.714 1.00 66.75 183 THR A O 1
ATOM 1464 N N . PRO A 1 184 ? 15.141 -2.878 -16.998 1.00 67.62 184 PRO A N 1
ATOM 1465 C CA . PRO A 1 184 ? 15.263 -1.617 -17.717 1.00 67.62 184 PRO A CA 1
ATOM 1466 C C . PRO A 1 184 ? 14.046 -1.377 -18.609 1.00 67.62 184 PRO A C 1
ATOM 1468 O O . PRO A 1 184 ? 13.469 -2.328 -19.144 1.00 67.62 184 PRO A O 1
ATOM 1471 N N . PHE A 1 185 ? 13.676 -0.112 -18.806 1.00 68.12 185 PHE A N 1
ATOM 1472 C CA . PHE A 1 185 ? 12.678 0.215 -19.821 1.00 68.12 185 PHE A CA 1
ATOM 1473 C C . PHE A 1 185 ? 13.218 -0.055 -21.234 1.00 68.12 185 PHE A C 1
ATOM 1475 O O . PHE A 1 185 ? 14.419 0.057 -21.479 1.00 68.12 185 PHE A O 1
ATOM 1482 N N . PRO A 1 186 ? 12.349 -0.425 -22.188 1.00 64.12 186 PRO A N 1
ATOM 1483 C CA . PRO A 1 186 ? 12.778 -0.708 -23.555 1.00 64.12 186 PRO A CA 1
ATOM 1484 C C . PRO A 1 186 ? 13.257 0.547 -24.311 1.00 64.12 186 PRO A C 1
ATOM 1486 O O . PRO A 1 186 ? 13.929 0.414 -25.327 1.00 64.12 186 PRO A O 1
ATOM 1489 N N . ASP A 1 187 ? 12.931 1.751 -23.828 1.00 64.75 187 ASP A N 1
ATOM 1490 C CA . ASP A 1 187 ? 13.191 3.051 -24.461 1.00 64.75 187 ASP A CA 1
ATOM 1491 C C . ASP A 1 187 ? 14.225 3.898 -23.685 1.00 64.75 187 ASP A C 1
ATOM 1493 O O . ASP A 1 187 ? 14.035 5.095 -23.467 1.00 64.75 187 ASP A O 1
ATOM 1497 N N . LEU A 1 188 ? 15.322 3.264 -23.249 1.00 60.06 188 LEU A N 1
ATOM 1498 C CA . LEU A 1 188 ? 16.441 3.845 -22.482 1.00 60.06 188 LEU A CA 1
ATOM 1499 C C . LEU A 1 188 ? 17.287 4.884 -23.255 1.00 60.06 188 LEU A C 1
ATOM 1501 O O . LEU A 1 188 ? 18.518 4.828 -23.267 1.00 60.06 188 LEU A O 1
ATOM 1505 N N . ASP A 1 189 ? 16.665 5.888 -23.864 1.00 58.25 189 ASP A N 1
ATOM 1506 C CA . ASP A 1 189 ? 17.401 7.115 -24.155 1.00 58.25 189 ASP A CA 1
ATOM 1507 C C . ASP A 1 189 ? 17.749 7.801 -22.827 1.00 58.25 189 ASP A C 1
ATOM 1509 O O . ASP A 1 189 ? 16.910 7.922 -21.933 1.00 58.25 189 ASP A O 1
ATOM 1513 N N . LYS A 1 190 ? 18.997 8.277 -22.703 1.00 55.53 190 LYS A N 1
ATOM 1514 C CA . LYS A 1 190 ? 19.571 8.864 -21.471 1.00 55.53 190 LYS A CA 1
ATOM 1515 C C . LYS A 1 190 ? 18.775 10.042 -20.887 1.00 55.53 190 LYS A C 1
ATOM 1517 O O . LYS A 1 190 ? 19.048 10.453 -19.770 1.00 55.53 190 LYS A O 1
ATOM 1522 N N . ASN A 1 191 ? 17.837 10.606 -21.649 1.00 57.38 191 ASN A N 1
ATOM 1523 C CA . ASN A 1 191 ? 16.951 11.685 -21.227 1.00 57.38 191 ASN A CA 1
ATOM 1524 C C . ASN A 1 191 ? 15.536 11.424 -21.767 1.00 57.38 191 ASN A C 1
ATOM 1526 O O . ASN A 1 191 ? 15.248 11.803 -22.911 1.00 57.38 191 ASN 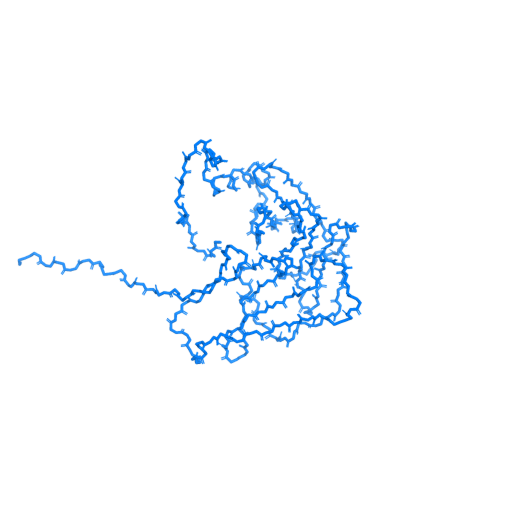A O 1
ATOM 1530 N N . PRO A 1 192 ? 14.638 10.794 -20.991 1.00 57.59 192 PRO A N 1
ATOM 1531 C CA . PRO A 1 192 ? 13.259 10.627 -21.418 1.00 57.59 192 PRO A CA 1
ATOM 1532 C C . PRO A 1 192 ? 12.610 12.003 -21.594 1.00 57.59 192 PRO A C 1
ATOM 1534 O O . PRO A 1 192 ? 12.433 12.764 -20.648 1.00 57.59 192 PRO A O 1
ATOM 1537 N N . LYS A 1 193 ? 12.221 12.335 -22.830 1.00 60.19 193 LYS A N 1
ATOM 1538 C CA . LYS A 1 193 ? 11.464 13.567 -23.135 1.00 60.19 193 LYS A CA 1
ATOM 1539 C C . LYS A 1 193 ? 10.027 13.524 -22.596 1.00 60.19 193 LYS A C 1
ATOM 1541 O O . LYS A 1 193 ? 9.305 14.512 -22.700 1.00 60.19 193 LYS A O 1
ATOM 1546 N N . LEU A 1 194 ? 9.599 12.370 -22.084 1.00 63.44 194 LEU A N 1
ATOM 1547 C CA . LEU A 1 194 ? 8.228 12.056 -21.707 1.00 63.44 194 LEU A CA 1
ATOM 1548 C C . LEU A 1 194 ? 8.173 11.668 -20.234 1.00 63.44 194 LEU A C 1
ATOM 1550 O O . LEU A 1 194 ? 9.040 10.956 -19.732 1.00 63.44 194 LEU A O 1
ATOM 1554 N N . ARG A 1 195 ? 7.120 12.112 -19.543 1.00 68.62 195 ARG A N 1
ATOM 1555 C CA . ARG A 1 195 ? 6.865 11.679 -18.169 1.00 68.62 195 ARG A CA 1
ATOM 1556 C C . ARG A 1 195 ? 6.378 10.237 -18.215 1.00 68.62 195 ARG A C 1
ATOM 1558 O O . ARG A 1 195 ? 5.353 9.958 -18.825 1.00 68.62 195 ARG A O 1
ATOM 1565 N N . ARG A 1 196 ? 7.064 9.327 -17.537 1.00 71.81 196 ARG A N 1
ATOM 1566 C CA . ARG A 1 196 ? 6.653 7.923 -17.459 1.00 71.81 196 ARG A CA 1
ATOM 1567 C C . ARG A 1 196 ? 5.662 7.698 -16.326 1.00 71.81 196 ARG A C 1
ATOM 1569 O O . ARG A 1 196 ? 5.720 8.349 -15.281 1.00 71.81 196 ARG A O 1
ATOM 1576 N N . ALA A 1 197 ? 4.734 6.777 -16.541 1.00 73.81 197 ALA A N 1
ATOM 1577 C CA . ALA A 1 197 ? 3.812 6.321 -15.516 1.00 73.81 197 ALA A CA 1
ATOM 1578 C C . ALA A 1 197 ? 3.537 4.825 -15.670 1.00 73.81 197 ALA A C 1
ATOM 1580 O O . ALA A 1 197 ? 3.547 4.278 -16.774 1.00 73.81 197 ALA A O 1
ATOM 1581 N N . CYS A 1 198 ? 3.258 4.178 -14.543 1.00 76.44 198 CYS A N 1
ATOM 1582 C CA . CYS A 1 198 ? 2.849 2.785 -14.502 1.00 76.44 198 CYS A CA 1
ATOM 1583 C C . CYS A 1 198 ? 1.481 2.650 -13.836 1.00 76.44 198 CYS A C 1
ATOM 1585 O O . CYS A 1 198 ? 1.146 3.373 -12.896 1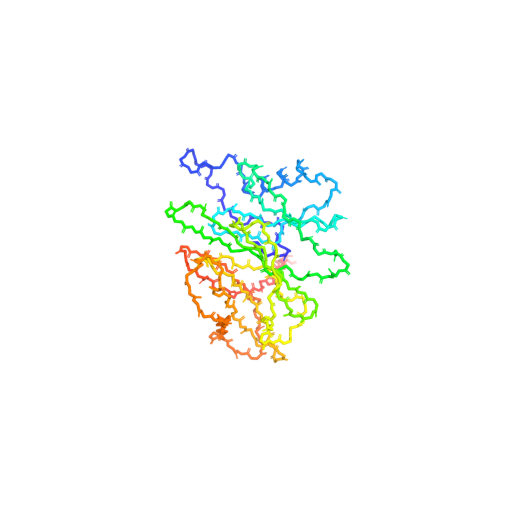.00 76.44 198 CYS A O 1
ATOM 1587 N N . THR A 1 199 ? 0.697 1.707 -14.339 1.00 77.75 199 THR A N 1
ATOM 1588 C CA . THR A 1 199 ? -0.584 1.280 -13.775 1.00 77.75 199 THR A CA 1
ATOM 1589 C C . THR A 1 199 ? -0.736 -0.223 -13.986 1.00 77.75 199 THR A C 1
ATOM 1591 O O . THR A 1 199 ? 0.154 -0.871 -14.532 1.00 77.75 199 THR A O 1
ATOM 1594 N N . THR A 1 200 ? -1.850 -0.800 -13.561 1.00 82.19 200 THR A N 1
ATOM 1595 C CA . THR A 1 200 ? -2.186 -2.198 -13.825 1.00 82.19 200 THR A CA 1
ATOM 1596 C C . THR A 1 200 ? -3.472 -2.295 -14.637 1.00 82.19 200 THR A C 1
ATOM 1598 O O . THR A 1 200 ? -4.323 -1.406 -14.583 1.00 82.19 200 THR A O 1
ATOM 1601 N N . SER A 1 201 ? -3.598 -3.358 -15.429 1.00 80.69 201 SER A N 1
ATOM 1602 C CA . SER A 1 201 ? -4.825 -3.717 -16.143 1.00 80.69 201 SER A CA 1
ATOM 1603 C C . SER A 1 201 ? -4.862 -5.226 -16.347 1.00 80.69 201 SER A C 1
ATOM 1605 O O . SER A 1 201 ? -3.878 -5.804 -16.800 1.00 80.69 201 SER A O 1
ATOM 1607 N N . GLN A 1 202 ? -5.974 -5.873 -15.987 1.00 79.88 202 GLN A N 1
ATOM 1608 C CA . GLN A 1 202 ? -6.193 -7.316 -16.187 1.00 79.88 202 GLN A CA 1
ATOM 1609 C C . GLN A 1 202 ? -5.054 -8.215 -15.655 1.00 79.88 202 GLN A C 1
ATOM 1611 O O . GLN A 1 202 ? -4.704 -9.219 -16.265 1.00 79.88 202 GLN A O 1
ATOM 1616 N N . GLY A 1 203 ? -4.445 -7.849 -14.522 1.00 78.38 203 GLY A N 1
ATOM 1617 C CA . GLY A 1 203 ? -3.337 -8.614 -13.934 1.00 78.38 203 GLY A CA 1
ATOM 1618 C C . GLY A 1 203 ? -1.960 -8.347 -14.557 1.00 78.38 203 GLY A C 1
ATOM 1619 O O . GLY A 1 203 ? -0.969 -8.928 -14.109 1.00 78.38 203 GLY A O 1
ATOM 1620 N N . PHE A 1 204 ? -1.874 -7.445 -15.537 1.00 80.00 204 PHE A N 1
ATOM 1621 C CA . PHE A 1 204 ? -0.631 -7.011 -16.169 1.00 80.00 204 PHE A CA 1
ATOM 1622 C C . PHE A 1 204 ? -0.214 -5.622 -15.692 1.00 80.00 204 PHE A C 1
ATOM 1624 O O . PHE A 1 204 ? -1.050 -4.768 -15.384 1.00 80.00 204 PHE A O 1
ATOM 1631 N N . LEU A 1 205 ? 1.098 -5.386 -15.667 1.00 80.88 205 LEU A N 1
ATOM 1632 C CA . LEU A 1 205 ? 1.648 -4.045 -15.535 1.00 80.88 205 LEU A CA 1
ATOM 1633 C C . LEU A 1 205 ? 1.545 -3.332 -16.885 1.00 80.88 205 LEU A C 1
ATOM 1635 O O . LEU A 1 205 ? 2.015 -3.837 -17.901 1.00 80.88 205 LEU A O 1
ATOM 1639 N N . MET A 1 206 ? 0.985 -2.133 -16.864 1.00 81.38 206 MET A N 1
ATOM 1640 C CA . MET A 1 206 ? 0.913 -1.232 -18.002 1.00 81.38 206 MET A CA 1
ATOM 1641 C C . MET A 1 206 ? 1.901 -0.091 -17.794 1.00 81.38 206 MET A C 1
ATOM 1643 O O . MET A 1 206 ? 1.858 0.611 -16.781 1.00 81.38 206 MET A O 1
ATOM 1647 N N . TYR A 1 207 ? 2.774 0.103 -18.772 1.00 77.00 207 TYR A N 1
ATOM 1648 C CA . TYR A 1 207 ? 3.674 1.245 -18.862 1.00 77.00 207 TYR A CA 1
ATOM 1649 C C . TYR A 1 207 ? 3.139 2.233 -19.893 1.00 77.00 207 TYR A C 1
ATOM 1651 O O . TYR A 1 207 ? 2.666 1.831 -20.956 1.00 77.00 207 TYR A O 1
ATOM 1659 N N . MET A 1 208 ? 3.216 3.522 -19.576 1.00 75.81 208 MET A N 1
ATOM 1660 C CA . MET A 1 208 ? 2.782 4.580 -20.474 1.00 75.81 208 MET A CA 1
ATOM 1661 C C . MET A 1 208 ? 3.731 5.774 -20.439 1.00 75.81 208 MET A C 1
ATOM 1663 O O . MET A 1 208 ? 4.137 6.250 -19.377 1.00 75.81 208 MET A O 1
ATOM 1667 N N . ASN A 1 209 ? 4.019 6.283 -21.633 1.00 74.44 209 ASN A N 1
ATOM 1668 C CA . ASN A 1 209 ? 4.696 7.550 -21.839 1.00 74.44 209 ASN A CA 1
ATOM 1669 C C . ASN A 1 209 ? 3.652 8.666 -21.926 1.00 74.44 209 ASN A C 1
ATOM 1671 O O . ASN A 1 209 ? 2.819 8.689 -22.830 1.00 74.44 209 ASN A O 1
ATOM 1675 N N . VAL A 1 210 ? 3.690 9.593 -20.975 1.00 69.44 210 VAL A N 1
ATOM 1676 C CA . VAL A 1 210 ? 2.796 10.747 -20.914 1.00 69.44 210 VAL A CA 1
ATOM 1677 C C . VAL A 1 210 ? 3.458 11.915 -21.633 1.00 69.44 210 VAL A C 1
ATOM 1679 O O . VAL A 1 210 ? 4.497 12.430 -21.211 1.00 69.44 210 VAL A O 1
ATOM 1682 N N . VAL A 1 211 ? 2.828 12.341 -22.725 1.00 68.94 211 VAL A N 1
ATOM 1683 C CA . VAL A 1 211 ? 3.214 13.530 -23.486 1.00 68.94 211 VAL A CA 1
ATOM 1684 C C . VAL A 1 211 ? 2.486 14.737 -22.903 1.00 68.94 211 VAL A C 1
ATOM 1686 O O . VAL A 1 211 ? 1.262 14.722 -22.766 1.00 68.94 211 VAL A O 1
ATOM 1689 N N . SER A 1 212 ? 3.217 15.797 -22.568 1.00 60.50 212 SER A N 1
ATOM 1690 C CA . SER A 1 212 ? 2.603 17.089 -22.269 1.00 60.50 212 SER A CA 1
ATOM 1691 C C . SER A 1 212 ? 2.145 17.732 -23.577 1.00 60.50 212 SER A C 1
ATOM 1693 O O . SER A 1 212 ? 2.955 18.094 -24.428 1.00 60.50 212 SER A O 1
ATOM 1695 N N . VAL A 1 213 ? 0.833 17.878 -23.761 1.00 56.16 213 VAL A N 1
ATOM 1696 C CA . VAL A 1 213 ? 0.302 18.706 -24.848 1.00 56.16 213 VAL A CA 1
ATOM 1697 C C . VAL A 1 213 ? 0.336 20.157 -24.363 1.00 56.16 213 VAL A C 1
ATOM 1699 O O . VAL A 1 213 ? -0.332 20.468 -23.376 1.00 56.16 213 VAL A O 1
ATOM 1702 N N . PRO A 1 214 ? 1.111 21.060 -24.988 1.00 51.66 214 PRO A N 1
ATOM 1703 C CA . PRO A 1 214 ? 1.041 22.471 -24.642 1.00 51.66 214 PRO A CA 1
ATOM 1704 C C . PRO A 1 214 ? -0.363 22.990 -24.960 1.00 51.66 214 PRO A C 1
ATOM 1706 O O . PRO A 1 214 ? -0.862 22.794 -26.071 1.00 51.66 214 PRO A O 1
ATOM 1709 N N . ASN A 1 215 ? -0.991 23.667 -23.996 1.00 47.53 215 ASN A N 1
ATOM 1710 C CA . ASN A 1 215 ? -2.240 24.390 -24.216 1.00 47.53 215 ASN A CA 1
ATOM 1711 C C . ASN A 1 215 ? -2.003 25.441 -25.310 1.00 47.53 215 ASN A C 1
ATOM 1713 O O . ASN A 1 215 ? -1.499 26.529 -25.031 1.00 47.53 215 ASN A O 1
ATOM 1717 N N . ARG A 1 216 ? -2.364 25.142 -26.563 1.00 43.53 216 ARG A N 1
ATOM 1718 C CA . ARG A 1 216 ? -2.530 26.180 -27.584 1.00 43.53 216 ARG A CA 1
ATOM 1719 C C . ARG A 1 216 ? -3.818 26.923 -27.258 1.00 43.53 216 ARG A C 1
ATOM 1721 O O . ARG A 1 216 ? -4.875 26.613 -27.798 1.00 43.53 216 ARG A O 1
ATOM 1728 N N . LEU A 1 217 ? -3.729 27.868 -26.327 1.00 43.41 217 LEU A N 1
ATOM 1729 C CA . LEU A 1 217 ? -4.760 28.882 -26.166 1.00 43.41 217 LEU A CA 1
ATOM 1730 C C . LEU A 1 217 ? -4.821 29.664 -27.488 1.00 43.41 217 LEU A C 1
ATOM 1732 O O . LEU A 1 217 ? -3.795 30.122 -27.991 1.00 43.41 217 LEU A O 1
ATOM 1736 N N . GLY A 1 218 ? -6.006 29.697 -28.091 1.00 46.69 218 GLY A N 1
ATOM 173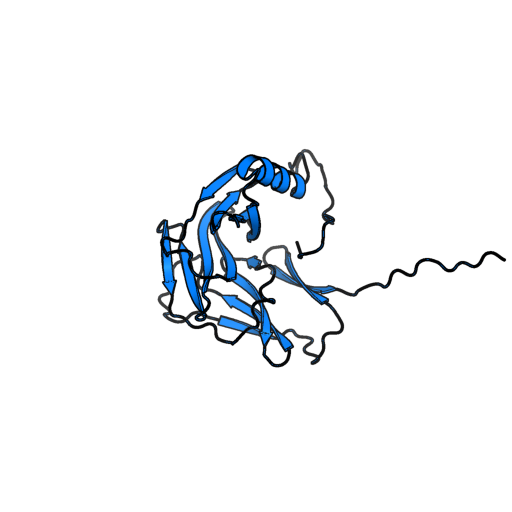7 C CA . GLY A 1 218 ? -6.220 30.135 -29.463 1.00 46.69 218 GLY A CA 1
ATOM 1738 C C . GLY A 1 218 ? -5.752 31.561 -29.738 1.00 46.69 218 GLY A C 1
ATOM 1739 O O . GLY A 1 218 ? -6.171 32.507 -29.081 1.00 46.69 218 GLY A O 1
ATOM 1740 N N . SER A 1 219 ? -4.950 31.712 -30.787 1.00 39.22 219 SER A N 1
ATOM 1741 C CA . SER A 1 219 ? -4.825 32.950 -31.550 1.00 39.22 219 SER A CA 1
ATOM 1742 C C . SER A 1 219 ? -5.535 32.780 -32.895 1.00 39.22 219 SER A C 1
ATOM 1744 O O . SER A 1 219 ? -4.920 32.753 -33.958 1.00 39.22 219 SER A O 1
ATOM 1746 N N . LEU A 1 220 ? -6.863 32.666 -32.856 1.00 40.03 220 LEU A N 1
ATOM 1747 C CA . LEU A 1 220 ? -7.671 33.082 -33.999 1.00 40.03 220 LEU A CA 1
ATOM 1748 C C . LEU A 1 220 ? -7.761 34.605 -33.916 1.00 40.03 220 LEU A C 1
ATOM 1750 O O . LEU A 1 220 ? -8.533 35.151 -33.134 1.00 40.03 220 LEU A O 1
ATOM 1754 N N . LYS A 1 221 ? -6.896 35.287 -34.672 1.00 34.66 221 LYS A N 1
ATOM 1755 C CA . LYS A 1 221 ? -7.077 36.706 -34.971 1.00 34.66 221 LYS A CA 1
ATOM 1756 C C . LYS A 1 221 ? -8.348 36.835 -35.810 1.00 34.66 221 LYS A C 1
ATOM 1758 O O . LYS A 1 221 ? -8.367 36.389 -36.955 1.00 34.66 221 LYS A O 1
ATOM 1763 N N . GLU A 1 222 ? -9.392 37.426 -35.245 1.00 38.50 222 GLU A N 1
ATOM 1764 C CA . GLU A 1 222 ? -10.429 38.067 -36.045 1.00 38.50 222 GLU A CA 1
ATOM 1765 C C . GLU A 1 222 ? -9.898 39.418 -36.541 1.00 38.50 222 GLU A C 1
ATOM 1767 O O . GLU A 1 222 ? -9.516 40.254 -35.728 1.00 38.50 222 GLU A O 1
ATOM 1772 N N . LYS A 1 223 ? -9.893 39.549 -37.875 1.00 34.56 223 LYS A N 1
ATOM 1773 C CA . LYS A 1 223 ? -9.745 40.743 -38.732 1.00 34.56 223 LYS A CA 1
ATOM 1774 C C . LYS A 1 223 ? -8.531 41.651 -38.524 1.00 34.56 223 LYS A C 1
ATOM 1776 O O . LYS A 1 223 ? -8.508 42.465 -37.582 1.00 34.56 223 LYS A O 1
#